Protein AF-A0A947N6C6-F1 (afdb_monomer_lite)

Secondary structure (DSSP, 8-state):
-------HHHHHHHHS--HHHHHHHHHHHHHHHHHHHHHHHHHHHHHHTT---HHHHHHHHHHHHHHHHHHHHHHHHHHHHHHTT---S-HHHHHHHHHHHHHHHHHHHHHHHHHHHHHHHHH-TTHHHHTSTTTHHHHHHHHHHHHHHHHHHHHHHHHHHHHHHHH-GGG---------GGGSSSSHHHHHHHHHHHHHHHHHHHHHHHHHHHHTT--SHHHHHHHHHHHHHHHS-TT--SHHHHHHHHHHHHHHHHHHHHIIIIIITT-HHHHHHHHHHHHHHHHHHHHHHT--HHHHHHHHHHHHHHHHHHHHHHHS-------

Foldseek 3Di:
DPPPDDDPVLVCLLPDDDPVLVVLVVLLCVLLVVLVVVLVVLLVVLVVVVLFPLVVLLVVLVVLLVLLLLLLVQVLVVQVVVCVVPVPDDPVVSNVVSVVVSVVVSVVSSVLSSSLSRSLCSLQVCQVVCLAQVNVQVLLVLLVVLLVVLLVLVVVLVVVLVVLCVVPVVLDDDPPDCDDPLVPGPQSSSNLSNVLSVVLSSCLSVLSSLLSCVVDDPPDPVVVVVSLVSQLSNQQDSRGNDPSNRVSSSVSSNSVSVSSVCSSVPSCVSRSSNSSSSSNSVSLSVLQVVQVVVVDPSSNVSSVVVVVVVVVVSVCSNPPHRPPPPD

Sequence (327 aa):
RAFYKVPEEWQRDRRATTAPRALLRALNILVLAGLAVWGALLLAKRTRRGEVAWKRAFLLAIVPAIVIACGSASDLYLAQESYFYNIEQPWSVFRMDSIVQALISTVMFYVLFAMGIALITALYRDSWDDFRAASRKKAGWDALLTAGAVIGAVLMVQTARAVLNAAAPAWASFSGWNVPEWIAIPWPILGMAPDLLSSILLWAVSATLFAYLWCGPVKTFALRGLLVIAGVILLLPGRAVEPGEWLLAAGHGLLAVLLIYVVLRVIVGGRPVLFVAAIIATGLFTVAARGIAIGNATTALHIWLLIAFVAIGFSLWLLIPGRIRRT

Radius of gyration: 21.72 Å; chains: 1; bounding box: 58×39×69 Å

Structure (mmCIF, N/CA/C/O backbone):
data_AF-A0A947N6C6-F1
#
_entry.id   AF-A0A947N6C6-F1
#
loop_
_atom_site.group_PDB
_atom_site.id
_atom_site.type_symbol
_atom_site.label_atom_id
_atom_site.label_alt_id
_atom_site.label_comp_id
_atom_site.label_asym_id
_atom_site.label_entity_id
_atom_site.label_seq_id
_atom_site.pdbx_PDB_ins_code
_atom_site.Cartn_x
_atom_site.Cartn_y
_atom_site.Cartn_z
_atom_site.occupancy
_atom_site.B_iso_or_equiv
_atom_site.auth_seq_id
_atom_site.auth_comp_id
_atom_site.auth_asym_id
_atom_site.auth_atom_id
_atom_site.pdbx_PDB_model_num
ATOM 1 N N . ARG A 1 1 ? 28.627 -11.028 -13.467 1.00 41.38 1 ARG A N 1
ATOM 2 C CA . ARG A 1 1 ? 27.145 -11.047 -13.554 1.00 41.38 1 ARG A CA 1
ATOM 3 C C . ARG A 1 1 ? 26.788 -11.008 -15.035 1.00 41.38 1 ARG A C 1
ATOM 5 O O . ARG A 1 1 ? 27.215 -10.070 -15.693 1.00 41.38 1 ARG A O 1
ATOM 12 N N . ALA A 1 2 ? 26.114 -12.024 -15.579 1.00 34.03 2 ALA A N 1
ATOM 13 C CA . ALA A 1 2 ? 25.616 -11.960 -16.953 1.00 34.03 2 ALA A CA 1
ATOM 14 C C . ALA A 1 2 ? 24.444 -10.969 -16.979 1.00 34.03 2 ALA A C 1
ATOM 16 O O . ALA A 1 2 ? 23.337 -11.289 -16.551 1.00 34.03 2 ALA A O 1
ATOM 17 N N . PHE A 1 3 ? 24.718 -9.725 -17.366 1.00 54.09 3 PHE A N 1
ATOM 18 C CA . PHE A 1 3 ? 23.682 -8.722 -17.559 1.00 54.09 3 PHE A CA 1
ATOM 19 C C . PHE A 1 3 ? 23.016 -9.005 -18.903 1.00 54.09 3 PHE A C 1
ATOM 21 O O . PHE A 1 3 ? 23.574 -8.704 -19.955 1.00 54.09 3 PHE A O 1
ATOM 28 N N . TYR A 1 4 ? 21.833 -9.616 -18.878 1.00 61.28 4 TYR A N 1
ATOM 29 C CA . TYR A 1 4 ? 21.006 -9.709 -20.075 1.00 61.28 4 TYR A CA 1
ATOM 30 C C . TYR A 1 4 ? 20.598 -8.290 -20.484 1.00 61.28 4 TYR A C 1
ATOM 32 O O . TYR A 1 4 ? 19.798 -7.642 -19.804 1.00 61.28 4 TYR A O 1
ATOM 40 N N . LYS A 1 5 ? 21.181 -7.784 -21.576 1.00 67.06 5 LYS A N 1
ATOM 41 C CA . LYS A 1 5 ? 20.821 -6.481 -22.138 1.00 67.06 5 LYS A CA 1
ATOM 42 C C . LYS A 1 5 ? 19.426 -6.599 -22.748 1.00 67.06 5 LYS A C 1
ATOM 44 O O . LYS A 1 5 ? 19.238 -7.261 -23.763 1.00 67.06 5 LYS A O 1
ATOM 49 N N . VAL A 1 6 ? 18.441 -5.974 -22.109 1.00 75.50 6 VAL A N 1
ATOM 50 C CA . VAL A 1 6 ? 17.089 -5.860 -22.672 1.00 75.50 6 VAL A CA 1
ATOM 51 C C . VAL A 1 6 ? 17.170 -5.009 -23.949 1.00 75.50 6 VAL A C 1
ATOM 53 O O . VAL A 1 6 ? 17.817 -3.958 -23.883 1.00 75.50 6 VAL A O 1
ATOM 56 N N . PRO A 1 7 ? 16.536 -5.413 -25.070 1.00 82.19 7 PRO A N 1
ATOM 57 C CA . PRO A 1 7 ? 16.593 -4.673 -26.331 1.00 82.19 7 PRO A CA 1
ATOM 58 C C . PRO A 1 7 ? 16.259 -3.188 -26.151 1.00 82.19 7 PRO A C 1
ATOM 60 O O . PRO A 1 7 ? 15.285 -2.839 -25.479 1.00 82.19 7 PRO A O 1
ATOM 63 N N . GLU A 1 8 ? 17.071 -2.308 -26.737 1.00 82.12 8 GLU A N 1
ATOM 64 C CA . GLU A 1 8 ? 16.932 -0.855 -26.562 1.00 82.12 8 GLU A CA 1
ATOM 65 C C . GLU A 1 8 ? 15.615 -0.327 -27.131 1.00 82.12 8 GLU A C 1
ATOM 67 O O . GLU A 1 8 ? 14.986 0.526 -26.510 1.00 82.12 8 GLU A O 1
ATOM 72 N N . GLU A 1 9 ? 15.151 -0.885 -28.250 1.00 82.94 9 GLU A N 1
ATOM 73 C CA . GLU A 1 9 ? 13.851 -0.559 -28.847 1.00 82.94 9 GLU A CA 1
ATOM 74 C C . GLU A 1 9 ? 12.700 -0.867 -27.885 1.00 82.94 9 GLU A C 1
ATOM 76 O O . GLU A 1 9 ? 11.886 0.006 -27.589 1.00 82.94 9 GLU A O 1
ATOM 81 N N . TRP A 1 10 ? 12.711 -2.053 -27.266 1.00 80.31 10 TRP A N 1
ATOM 82 C CA . TRP A 1 10 ? 11.730 -2.414 -26.241 1.00 80.31 10 TRP A CA 1
ATOM 83 C C . TRP A 1 10 ? 11.757 -1.431 -25.063 1.00 80.31 10 TRP A C 1
ATOM 85 O O . TRP A 1 10 ? 10.709 -1.008 -24.571 1.00 80.31 10 TRP A O 1
ATOM 95 N N . GLN A 1 11 ? 12.948 -1.021 -24.608 1.00 79.88 11 GLN A N 1
ATOM 96 C CA . GLN A 1 11 ? 13.061 -0.023 -23.540 1.00 79.88 11 GLN A CA 1
ATOM 97 C C . GLN A 1 11 ? 12.525 1.342 -23.977 1.00 79.88 11 GLN A C 1
ATOM 99 O O . GLN A 1 11 ? 11.855 2.012 -23.187 1.00 79.88 11 GLN A O 1
ATOM 104 N N . ARG A 1 12 ? 12.810 1.758 -25.213 1.00 82.06 12 ARG A N 1
ATOM 105 C CA . ARG A 1 12 ? 12.389 3.041 -25.776 1.00 82.06 12 ARG A CA 1
ATOM 106 C C . ARG A 1 12 ? 10.870 3.123 -25.871 1.00 82.06 12 ARG A C 1
ATOM 108 O O . ARG A 1 12 ? 10.300 4.082 -25.358 1.00 82.06 12 ARG A O 1
ATOM 115 N N . ASP A 1 13 ? 10.212 2.094 -26.389 1.00 80.75 13 ASP A N 1
ATOM 116 C CA . ASP A 1 13 ? 8.751 2.061 -26.529 1.00 80.75 13 ASP A CA 1
ATOM 117 C C . ASP A 1 13 ? 8.032 2.022 -25.175 1.00 80.75 13 ASP A C 1
ATOM 119 O O . ASP A 1 13 ? 6.983 2.645 -24.969 1.00 80.75 13 ASP A O 1
ATOM 123 N N . ARG A 1 14 ? 8.620 1.339 -24.188 1.00 77.69 14 ARG A N 1
ATOM 124 C CA . ARG A 1 14 ? 8.098 1.283 -22.812 1.00 77.69 14 ARG A CA 1
ATOM 125 C C . ARG A 1 14 ? 8.334 2.576 -22.031 1.00 77.69 14 ARG A C 1
ATOM 127 O O . ARG A 1 14 ? 7.538 2.896 -21.149 1.00 77.69 14 ARG A O 1
ATOM 134 N N . ARG A 1 15 ? 9.402 3.320 -22.338 1.00 77.38 15 ARG A N 1
ATOM 135 C CA . ARG A 1 15 ? 9.732 4.613 -21.708 1.00 77.38 15 ARG A CA 1
ATOM 136 C C . ARG A 1 15 ? 9.096 5.808 -22.417 1.00 77.38 15 ARG A C 1
ATOM 138 O O . ARG A 1 15 ? 8.962 6.862 -21.798 1.00 77.38 15 ARG A O 1
ATOM 145 N N . ALA A 1 16 ? 8.682 5.657 -23.675 1.00 80.88 16 ALA A N 1
ATOM 146 C CA . ALA A 1 16 ? 8.036 6.715 -24.439 1.00 80.88 16 ALA A CA 1
ATOM 147 C C . ALA A 1 16 ? 6.791 7.238 -23.706 1.00 80.88 16 ALA A C 1
ATOM 149 O O . ALA A 1 16 ? 5.928 6.476 -23.263 1.00 80.88 16 ALA A O 1
ATOM 150 N N . THR A 1 17 ? 6.673 8.555 -23.566 1.00 78.31 17 THR A N 1
ATOM 151 C CA . THR A 1 17 ? 5.453 9.147 -23.010 1.00 78.31 17 THR A CA 1
ATOM 152 C C . THR A 1 17 ? 4.449 9.307 -24.142 1.00 78.31 17 THR A C 1
ATOM 154 O O . THR A 1 17 ? 4.602 10.175 -24.993 1.00 78.31 17 THR A O 1
ATOM 157 N N . THR A 1 18 ? 3.435 8.447 -24.170 1.00 85.50 18 THR A N 1
ATOM 158 C CA . THR A 1 18 ? 2.324 8.534 -25.124 1.00 85.50 18 THR A CA 1
ATOM 159 C C . THR A 1 18 ? 1.147 9.292 -24.504 1.00 85.50 18 THR A C 1
ATOM 161 O O . THR A 1 18 ? 1.006 9.336 -23.278 1.00 85.50 18 THR A O 1
ATOM 164 N N . ALA A 1 19 ? 0.273 9.867 -25.336 1.00 86.88 19 ALA A N 1
ATOM 165 C CA . ALA A 1 19 ? -0.940 10.559 -24.887 1.00 86.88 19 ALA A CA 1
ATOM 166 C C . ALA A 1 19 ? -1.787 9.759 -23.865 1.00 86.88 19 ALA A C 1
ATOM 168 O O . ALA A 1 19 ? -2.092 10.317 -22.809 1.00 86.88 19 ALA A O 1
ATOM 169 N N . PRO A 1 20 ? -2.111 8.460 -24.069 1.00 86.31 20 PRO A N 1
ATOM 170 C CA . PRO A 1 20 ? -2.874 7.689 -23.082 1.00 86.31 20 PRO A CA 1
ATOM 171 C C . PRO A 1 20 ? -2.123 7.486 -21.759 1.00 86.31 20 PRO A C 1
ATOM 173 O O . PRO A 1 20 ? -2.744 7.490 -20.700 1.00 86.31 20 PRO A O 1
ATOM 176 N N . ARG A 1 21 ? -0.787 7.371 -21.776 1.00 86.50 21 ARG A N 1
ATOM 177 C CA . ARG A 1 21 ? 0.016 7.274 -20.543 1.00 86.50 21 ARG A CA 1
ATOM 178 C C . ARG A 1 21 ? 0.049 8.593 -19.781 1.00 86.50 21 ARG A C 1
ATOM 180 O O . ARG A 1 21 ? -0.035 8.585 -18.554 1.00 86.50 21 ARG A O 1
ATOM 187 N N . ALA A 1 22 ? 0.166 9.714 -20.492 1.00 88.00 22 ALA A N 1
ATOM 188 C CA . ALA A 1 22 ? 0.088 11.042 -19.894 1.00 88.00 22 ALA A CA 1
ATOM 189 C C . ALA A 1 22 ? -1.297 11.279 -19.272 1.00 88.00 22 ALA A C 1
ATOM 191 O O . ALA A 1 22 ? -1.379 11.720 -18.126 1.00 88.00 22 ALA A O 1
ATOM 192 N N . LEU A 1 23 ? -2.368 10.893 -19.976 1.00 90.50 23 LEU A N 1
ATOM 193 C CA . LEU A 1 23 ? -3.737 10.957 -19.469 1.00 90.50 23 LEU A CA 1
ATOM 194 C C . LEU A 1 23 ? -3.935 10.061 -18.240 1.00 90.50 23 LEU A C 1
ATOM 196 O O . LEU A 1 23 ? -4.442 10.541 -17.231 1.00 90.50 23 LEU A O 1
ATOM 200 N N . LEU A 1 24 ? -3.490 8.798 -18.276 1.00 89.94 24 LEU A N 1
ATOM 201 C CA . LEU A 1 24 ? -3.549 7.913 -17.107 1.00 89.94 24 LEU A CA 1
ATOM 202 C C . LEU A 1 24 ? -2.801 8.531 -15.921 1.00 89.94 24 LEU A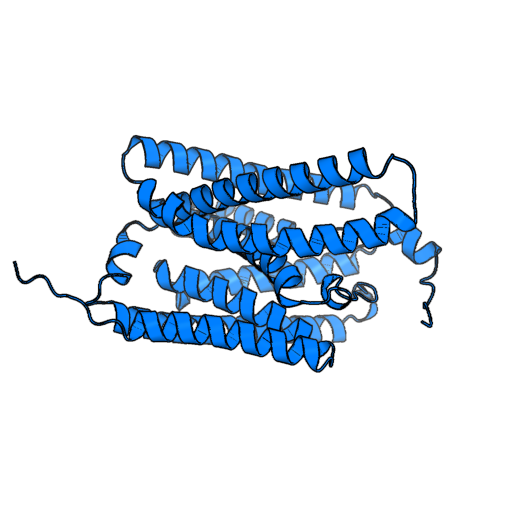 C 1
ATOM 204 O O . LEU A 1 24 ? -3.311 8.526 -14.805 1.00 89.94 24 LEU A O 1
ATOM 208 N N . ARG A 1 25 ? -1.596 9.070 -16.143 1.00 89.88 25 ARG A N 1
ATOM 209 C CA . ARG A 1 25 ? -0.809 9.711 -15.082 1.00 89.88 25 ARG A CA 1
ATOM 210 C C . ARG A 1 25 ? -1.559 10.901 -14.484 1.00 89.88 25 ARG A C 1
ATOM 212 O O . ARG A 1 25 ? -1.625 11.005 -13.264 1.00 89.88 25 ARG A O 1
ATOM 219 N N . ALA A 1 26 ? -2.154 11.751 -15.320 1.00 92.06 26 ALA A N 1
ATOM 220 C CA . ALA A 1 26 ? -2.973 12.872 -14.869 1.00 92.06 26 ALA A CA 1
ATOM 221 C C . ALA A 1 26 ? -4.197 12.402 -14.066 1.00 92.06 26 ALA A C 1
ATOM 223 O O . ALA A 1 26 ? -4.463 12.940 -12.995 1.00 92.06 26 ALA A O 1
ATOM 224 N N . LEU A 1 27 ? -4.895 11.359 -14.528 1.00 92.38 27 LEU A N 1
ATOM 225 C CA . LEU A 1 27 ? -6.030 10.766 -13.815 1.00 92.38 27 LEU A CA 1
ATOM 226 C C . LEU A 1 27 ? -5.613 10.155 -12.473 1.00 92.38 27 LEU A C 1
ATOM 228 O O . LEU A 1 27 ? -6.285 10.385 -11.474 1.00 92.38 27 LEU A O 1
ATOM 232 N N . ASN A 1 28 ? -4.487 9.441 -12.417 1.00 90.31 28 ASN A N 1
ATOM 233 C CA . ASN A 1 28 ? -3.939 8.900 -11.173 1.00 90.31 28 ASN A CA 1
ATOM 234 C C . ASN A 1 28 ? -3.623 10.009 -10.169 1.00 90.31 28 ASN A C 1
ATOM 236 O O . ASN A 1 28 ? -4.012 9.909 -9.007 1.00 90.31 28 ASN A O 1
ATOM 240 N N . ILE A 1 29 ? -2.973 11.088 -10.619 1.00 90.81 29 ILE A N 1
ATOM 241 C CA . ILE A 1 29 ? -2.707 12.260 -9.778 1.00 90.81 29 ILE A CA 1
ATOM 242 C C . ILE A 1 29 ? -4.023 12.863 -9.287 1.00 90.81 29 ILE A C 1
ATOM 244 O O . ILE A 1 29 ? -4.153 13.127 -8.097 1.00 90.81 29 ILE A O 1
ATOM 248 N N . LEU A 1 30 ? -5.012 13.039 -10.166 1.00 92.94 30 LEU A N 1
ATOM 249 C CA . LEU A 1 30 ? -6.300 13.633 -9.814 1.00 92.94 30 LEU A CA 1
ATOM 250 C C . LEU A 1 30 ? -7.064 12.781 -8.793 1.00 92.94 30 LEU A C 1
ATOM 252 O O . LEU A 1 30 ? -7.576 13.321 -7.815 1.00 92.94 30 LEU A O 1
ATOM 256 N N . VAL A 1 31 ? -7.110 11.458 -8.975 1.00 90.06 31 VAL A N 1
ATOM 257 C CA . VAL A 1 31 ? -7.767 10.538 -8.036 1.00 90.06 31 VAL A CA 1
ATOM 258 C C . VAL A 1 31 ? -7.050 10.541 -6.684 1.00 90.06 31 VAL A C 1
ATOM 260 O O . VAL A 1 31 ? -7.704 10.694 -5.653 1.00 90.06 31 VAL A O 1
ATOM 263 N N . LEU A 1 32 ? -5.717 10.421 -6.666 1.00 88.31 32 LEU A N 1
ATOM 264 C CA . LEU A 1 32 ? -4.938 10.424 -5.423 1.00 88.31 32 LEU A CA 1
ATOM 265 C C . LEU A 1 32 ? -5.029 11.767 -4.693 1.00 88.31 32 LEU A C 1
ATOM 267 O O . LEU A 1 32 ? -5.272 11.789 -3.488 1.00 88.31 32 LEU A O 1
ATOM 271 N N . ALA A 1 33 ? -4.893 12.884 -5.410 1.00 89.75 33 ALA A N 1
ATOM 272 C CA . ALA A 1 33 ? -5.033 14.222 -4.845 1.00 89.75 33 ALA A CA 1
ATOM 273 C C . ALA A 1 33 ? -6.455 14.455 -4.320 1.00 89.75 33 ALA A C 1
ATOM 275 O O . ALA A 1 33 ? -6.623 14.963 -3.214 1.00 89.75 33 ALA A O 1
ATOM 276 N N . GLY A 1 34 ? -7.479 14.022 -5.061 1.00 90.44 34 GLY A N 1
ATOM 277 C CA . GLY A 1 34 ? -8.873 14.091 -4.630 1.00 90.44 34 GLY A CA 1
ATOM 278 C C . GLY A 1 34 ? -9.122 13.309 -3.339 1.00 90.44 34 GLY A C 1
ATOM 279 O O . GLY A 1 34 ? -9.714 13.845 -2.401 1.00 90.44 34 GLY A O 1
ATOM 280 N N . LEU A 1 35 ? -8.612 12.075 -3.246 1.00 88.62 35 LEU A N 1
ATOM 281 C CA . LEU A 1 35 ? -8.686 11.260 -2.028 1.00 88.62 35 LEU A CA 1
ATOM 282 C C . LEU A 1 35 ? -7.934 11.906 -0.859 1.00 88.62 35 LEU A C 1
ATOM 284 O O . LEU A 1 35 ? -8.460 11.941 0.254 1.00 88.62 35 LEU A O 1
ATOM 288 N N . ALA A 1 36 ? -6.741 12.449 -1.103 1.00 88.81 36 ALA A N 1
ATOM 289 C CA . ALA A 1 36 ? -5.933 13.109 -0.083 1.00 88.81 36 ALA A CA 1
ATOM 290 C C . ALA A 1 36 ? -6.619 14.370 0.465 1.00 88.81 36 ALA A C 1
ATOM 292 O O . ALA A 1 36 ? -6.763 14.514 1.680 1.00 88.81 36 ALA A O 1
ATOM 293 N N . VAL A 1 37 ? -7.109 15.251 -0.415 1.00 92.25 37 VAL A N 1
ATOM 294 C CA . VAL A 1 37 ? -7.839 16.471 -0.034 1.00 92.25 37 VAL A CA 1
ATOM 295 C C . VAL A 1 37 ? -9.119 16.115 0.715 1.00 92.25 37 VAL A C 1
ATOM 297 O O . VAL A 1 37 ? -9.394 16.686 1.769 1.00 92.25 37 VAL A O 1
ATOM 300 N N . TRP A 1 38 ? -9.884 15.136 0.229 1.00 90.38 38 TRP A N 1
ATOM 301 C CA . TRP A 1 38 ? -11.097 14.691 0.911 1.00 90.38 38 TRP A CA 1
ATOM 302 C C . TRP A 1 38 ? -10.803 14.108 2.297 1.00 90.38 38 TRP A C 1
ATOM 304 O O . TRP A 1 38 ? -11.472 14.455 3.273 1.00 90.38 38 TRP A O 1
ATOM 314 N N . GLY A 1 39 ? -9.774 13.263 2.405 1.00 89.81 39 GLY A N 1
ATOM 315 C CA . GLY A 1 39 ? -9.296 12.721 3.674 1.00 89.81 39 GLY A CA 1
ATOM 316 C C . GLY A 1 39 ? -8.880 13.822 4.651 1.00 89.81 39 GLY A C 1
ATOM 317 O O . GLY A 1 39 ? -9.287 13.793 5.813 1.00 89.81 39 GLY A O 1
ATOM 318 N N . ALA A 1 40 ? -8.156 14.838 4.176 1.00 92.12 40 ALA A N 1
ATOM 319 C CA . ALA A 1 40 ? -7.751 15.992 4.976 1.00 92.12 40 ALA A CA 1
ATOM 320 C C . ALA A 1 40 ? -8.951 16.832 5.446 1.00 92.12 40 ALA A C 1
ATOM 322 O O . ALA A 1 40 ? -9.034 17.176 6.626 1.00 92.12 40 ALA A O 1
ATOM 323 N N . LEU A 1 41 ? -9.922 17.113 4.569 1.00 93.25 41 LEU A N 1
ATOM 324 C CA . LEU A 1 41 ? -11.156 17.825 4.925 1.00 93.25 41 LEU A CA 1
ATOM 325 C C . LEU A 1 41 ? -11.966 17.061 5.978 1.00 93.25 41 LEU A C 1
ATOM 327 O O . LEU A 1 41 ? -12.472 17.650 6.939 1.00 93.25 41 LEU A O 1
ATOM 331 N N . LEU A 1 42 ? -12.071 15.741 5.822 1.00 91.31 42 LEU A N 1
ATOM 332 C CA . LEU A 1 42 ? -12.766 14.877 6.767 1.00 91.31 42 LEU A CA 1
ATOM 333 C C . LEU A 1 42 ? -12.069 14.872 8.128 1.00 91.31 42 LEU A C 1
ATOM 335 O O . LEU A 1 42 ? -12.730 15.039 9.156 1.00 91.31 42 LEU A O 1
ATOM 339 N N . LEU A 1 43 ? -10.742 14.753 8.129 1.00 93.06 43 LEU A N 1
ATOM 340 C CA . LEU A 1 43 ? -9.926 14.817 9.333 1.00 93.06 43 LEU A CA 1
ATOM 341 C C . LEU A 1 43 ? -10.066 16.175 10.028 1.00 93.06 43 LEU A C 1
ATOM 343 O O . LEU A 1 43 ? -10.277 16.215 11.239 1.00 93.06 43 LEU A O 1
ATOM 347 N N . ALA A 1 44 ? -10.042 17.283 9.283 1.00 93.00 44 ALA A N 1
ATOM 348 C CA . ALA A 1 44 ? -10.240 18.626 9.824 1.00 93.00 44 ALA A CA 1
ATOM 349 C C . ALA A 1 44 ? -11.629 18.781 10.464 1.00 93.00 44 ALA A C 1
ATOM 351 O O . ALA A 1 44 ? -11.749 19.260 11.593 1.00 93.00 44 ALA A O 1
ATOM 352 N N . LYS A 1 45 ? -12.686 18.310 9.788 1.00 93.06 45 LYS A N 1
ATOM 353 C CA . LYS A 1 45 ? -14.060 18.347 10.309 1.00 93.06 45 LYS A CA 1
ATOM 354 C C . LYS A 1 45 ? -14.213 17.519 11.587 1.00 93.06 45 LYS A C 1
ATOM 356 O O . LYS A 1 45 ? -14.817 17.993 12.545 1.00 93.06 45 LYS A O 1
ATOM 361 N N . ARG A 1 46 ? -13.669 16.299 11.613 1.00 90.62 46 ARG A N 1
ATOM 362 C CA . ARG A 1 46 ? -13.717 15.397 12.779 1.00 90.62 46 ARG A CA 1
ATOM 363 C C . ARG A 1 46 ? -12.860 15.918 13.936 1.00 90.62 46 ARG A C 1
ATOM 365 O O . ARG A 1 46 ? -13.266 15.815 15.090 1.00 90.62 46 ARG A O 1
ATOM 372 N N . THR A 1 47 ? -11.727 16.553 13.631 1.00 92.12 47 THR A N 1
ATOM 373 C CA . THR A 1 47 ? -10.862 17.207 14.625 1.00 92.12 47 THR A CA 1
ATOM 374 C C . THR A 1 47 ? -11.588 18.355 15.314 1.00 92.12 47 THR A C 1
ATOM 376 O O . THR A 1 47 ? -11.601 18.413 16.539 1.00 92.12 47 THR A O 1
ATOM 379 N N . ARG A 1 48 ? -12.275 19.219 14.552 1.00 92.25 48 ARG A N 1
ATOM 380 C CA . ARG A 1 48 ? -13.083 20.318 15.114 1.00 92.25 48 ARG A CA 1
ATOM 381 C C . ARG A 1 48 ? -14.224 19.836 16.016 1.00 92.25 48 ARG A C 1
ATOM 383 O O . ARG A 1 48 ? -14.673 20.585 16.870 1.00 92.25 48 ARG A O 1
ATOM 390 N N . ARG A 1 49 ? -14.681 18.593 15.844 1.00 90.38 49 ARG A N 1
ATOM 391 C CA . ARG A 1 49 ? -15.702 17.954 16.692 1.00 90.38 49 ARG A CA 1
ATOM 392 C C . ARG A 1 49 ? -15.124 17.239 17.920 1.00 90.38 49 ARG A C 1
ATOM 394 O O . ARG A 1 49 ? -15.876 16.619 18.662 1.00 90.38 49 ARG A O 1
ATOM 401 N N . GLY A 1 50 ? -13.804 17.278 18.122 1.00 86.19 50 GLY A N 1
ATOM 402 C CA . GLY A 1 50 ? -13.137 16.597 19.236 1.00 86.19 50 GLY A CA 1
ATOM 403 C C . GLY A 1 50 ? -13.167 15.068 19.139 1.00 86.19 50 GLY A C 1
ATOM 404 O O . GLY A 1 50 ? -12.972 14.379 20.134 1.00 86.19 50 GLY A O 1
ATOM 405 N N . GLU A 1 51 ? -13.428 14.513 17.952 1.00 86.88 51 GLU A N 1
ATOM 406 C CA . GLU A 1 51 ? -13.575 13.064 17.762 1.00 86.88 51 GLU A CA 1
ATOM 407 C C . GLU A 1 51 ? -12.227 12.351 17.552 1.00 86.88 51 GLU A C 1
ATOM 409 O O . GLU A 1 51 ? -12.155 11.126 17.613 1.00 86.88 51 GLU A O 1
ATOM 414 N N . VAL A 1 52 ? -11.155 13.111 17.310 1.00 88.69 52 VAL A N 1
ATOM 415 C CA . VAL A 1 52 ? -9.825 12.591 16.968 1.00 88.69 52 VAL A CA 1
ATOM 416 C C . VAL A 1 52 ? -8.934 12.525 18.206 1.00 88.69 52 VAL A C 1
ATOM 418 O O . VAL A 1 52 ? -8.597 13.544 18.807 1.00 88.69 52 VAL A O 1
ATOM 421 N N . ALA A 1 53 ? -8.475 11.324 18.556 1.00 87.31 53 ALA A N 1
ATOM 422 C CA . ALA A 1 53 ? -7.553 11.105 19.668 1.00 87.31 53 ALA A CA 1
ATOM 423 C C . ALA A 1 53 ? -6.082 11.337 19.255 1.00 87.31 53 ALA A C 1
ATOM 425 O O . ALA A 1 53 ? -5.281 10.399 19.246 1.00 87.31 53 ALA A O 1
ATOM 426 N N . TRP A 1 54 ? -5.709 12.585 18.945 1.00 90.50 54 TRP A N 1
ATOM 427 C CA . TRP A 1 54 ? -4.373 12.955 18.438 1.00 90.50 54 TRP A CA 1
ATOM 428 C C . TRP A 1 54 ? -3.211 12.395 19.259 1.00 90.50 54 TRP A C 1
ATOM 430 O O . TRP A 1 54 ? -2.269 11.848 18.694 1.00 90.50 54 TRP A O 1
ATOM 440 N N . LYS A 1 55 ? -3.301 12.440 20.595 1.00 90.94 55 LYS A N 1
ATOM 441 C CA . LYS A 1 55 ? -2.258 11.896 21.481 1.00 90.94 55 LYS A CA 1
ATOM 442 C C . LYS A 1 55 ? -1.975 10.413 21.212 1.00 90.94 55 LYS A C 1
ATOM 444 O O . LYS A 1 55 ? -0.821 10.002 21.223 1.00 90.94 55 LYS A O 1
ATOM 449 N N . ARG A 1 56 ? -3.017 9.609 20.967 1.00 87.06 56 ARG A N 1
ATOM 450 C CA . ARG A 1 56 ? -2.861 8.179 20.657 1.00 87.06 56 ARG A CA 1
ATOM 451 C C . ARG A 1 56 ? -2.328 7.977 19.245 1.00 87.06 56 ARG A C 1
ATOM 453 O O . ARG A 1 56 ? -1.468 7.128 19.059 1.00 87.06 56 ARG A O 1
ATOM 460 N N . ALA A 1 57 ? -2.811 8.760 18.282 1.00 89.44 57 ALA A N 1
ATOM 461 C CA . ALA A 1 57 ? -2.351 8.679 16.900 1.00 89.44 57 ALA A CA 1
ATOM 462 C C . ALA A 1 57 ? -0.845 8.970 16.784 1.00 89.44 57 ALA A C 1
ATOM 464 O O . ALA A 1 57 ? -0.121 8.175 16.194 1.00 89.44 57 ALA A O 1
ATOM 465 N N . PHE A 1 58 ? -0.363 10.039 17.428 1.00 92.50 58 PHE A N 1
ATOM 466 C CA . PHE A 1 58 ? 1.066 10.357 17.482 1.00 92.50 58 PHE A CA 1
ATOM 467 C C . PHE A 1 58 ? 1.878 9.273 18.189 1.00 92.50 58 PHE A C 1
ATOM 469 O O . PHE A 1 58 ? 2.898 8.842 17.667 1.00 92.50 58 PHE A O 1
ATOM 476 N N . LEU A 1 59 ? 1.403 8.766 19.331 1.00 91.31 59 LEU A N 1
ATOM 477 C CA . LEU A 1 59 ? 2.110 7.715 20.065 1.00 91.31 59 LEU A CA 1
ATOM 478 C C . LEU A 1 59 ? 2.222 6.411 19.259 1.00 91.31 59 LEU A C 1
ATOM 480 O O . LEU A 1 59 ? 3.267 5.769 19.275 1.00 91.31 59 LEU A O 1
ATOM 484 N N . LEU A 1 60 ? 1.173 6.037 18.523 1.00 87.69 60 LEU A N 1
ATOM 485 C CA . LEU A 1 60 ? 1.199 4.867 17.643 1.00 87.69 60 LEU A CA 1
ATOM 486 C C . LEU A 1 60 ? 2.091 5.079 16.413 1.00 87.69 60 LEU A C 1
ATOM 488 O O . LEU A 1 60 ? 2.703 4.122 15.949 1.00 87.69 60 LEU A O 1
ATOM 492 N N . ALA A 1 61 ? 2.203 6.312 15.911 1.00 90.62 61 ALA A N 1
ATOM 493 C CA . ALA A 1 61 ? 3.056 6.650 14.773 1.00 90.62 61 ALA A CA 1
ATOM 494 C C . ALA A 1 61 ? 4.562 6.603 15.092 1.00 90.62 61 ALA A C 1
ATOM 496 O O . ALA A 1 61 ? 5.368 6.504 14.170 1.00 90.62 61 ALA A O 1
ATOM 497 N N . ILE A 1 62 ? 4.956 6.610 16.373 1.00 91.88 62 ILE A N 1
ATOM 498 C CA . ILE A 1 62 ? 6.366 6.473 16.780 1.00 91.88 62 ILE A CA 1
ATOM 499 C C . ILE A 1 62 ? 6.950 5.147 16.281 1.00 91.88 62 ILE A C 1
ATOM 501 O O . ILE A 1 62 ? 8.065 5.122 15.773 1.00 91.88 62 ILE A O 1
ATOM 505 N N . VAL A 1 63 ? 6.195 4.050 16.386 1.00 88.88 63 VAL A N 1
ATOM 506 C CA . VAL A 1 63 ? 6.671 2.714 15.996 1.00 88.88 63 VAL A CA 1
ATOM 507 C C . VAL A 1 63 ? 7.067 2.651 14.513 1.00 88.88 63 VAL A C 1
ATOM 509 O O . VAL A 1 63 ? 8.224 2.332 14.240 1.00 88.88 63 VAL A O 1
ATOM 512 N N . PRO A 1 64 ? 6.191 2.981 13.539 1.00 88.44 64 PRO A N 1
ATOM 513 C CA . PRO A 1 64 ? 6.589 2.987 12.135 1.00 88.44 64 PRO A CA 1
ATOM 514 C C . PRO A 1 64 ? 7.656 4.046 11.828 1.00 88.44 64 PRO A C 1
ATOM 516 O O . PRO A 1 64 ? 8.506 3.797 10.980 1.00 88.44 64 PRO A O 1
ATOM 519 N N . ALA A 1 65 ? 7.679 5.185 12.530 1.00 90.50 65 ALA A N 1
ATOM 520 C CA . ALA A 1 65 ? 8.723 6.191 12.340 1.00 90.50 65 ALA A CA 1
ATOM 521 C C . ALA A 1 65 ? 10.115 5.689 12.747 1.00 90.50 65 ALA A C 1
ATOM 523 O O . ALA A 1 65 ? 11.072 5.926 12.019 1.00 90.50 65 ALA A O 1
ATOM 524 N N . ILE A 1 66 ? 10.230 4.950 13.857 1.00 91.12 66 ILE A N 1
ATOM 525 C CA . ILE A 1 66 ? 11.494 4.318 14.265 1.00 91.12 66 ILE A CA 1
ATOM 526 C C . ILE A 1 66 ? 11.940 3.305 13.211 1.00 91.12 66 ILE A C 1
ATOM 528 O O . ILE A 1 66 ? 13.105 3.293 12.833 1.00 91.12 66 ILE A O 1
ATOM 532 N N . VAL A 1 67 ? 11.022 2.485 12.696 1.00 88.81 67 VAL A N 1
ATOM 533 C CA . VAL A 1 67 ? 11.355 1.499 11.657 1.00 88.81 67 VAL A CA 1
ATOM 534 C C . VAL A 1 67 ? 11.849 2.183 10.379 1.00 88.81 67 VAL A C 1
ATOM 536 O O . VAL A 1 67 ? 12.829 1.733 9.793 1.00 88.81 67 VAL A O 1
ATOM 539 N N . ILE A 1 68 ? 11.224 3.291 9.974 1.00 88.88 68 ILE A N 1
ATOM 540 C CA . ILE A 1 68 ? 11.654 4.089 8.815 1.00 88.88 68 ILE A CA 1
ATOM 541 C C . ILE A 1 68 ? 13.013 4.745 9.068 1.00 88.88 68 ILE A C 1
ATOM 543 O O . ILE A 1 68 ? 13.879 4.693 8.200 1.00 88.88 68 ILE A O 1
ATOM 547 N N . ALA A 1 69 ? 13.243 5.278 10.269 1.00 89.88 69 ALA A N 1
ATOM 548 C CA . ALA A 1 69 ? 14.543 5.811 10.662 1.00 89.88 69 ALA A CA 1
ATOM 549 C C . ALA A 1 69 ? 15.637 4.733 10.592 1.00 89.88 69 ALA A C 1
ATOM 551 O O . ALA A 1 69 ? 16.700 4.967 10.024 1.00 89.88 69 ALA A O 1
ATOM 552 N N . CYS A 1 70 ? 15.372 3.528 11.103 1.00 88.75 70 CYS A N 1
ATOM 553 C CA . CYS A 1 70 ? 16.302 2.404 11.004 1.00 88.75 70 CYS A CA 1
ATOM 554 C C . CYS A 1 70 ? 16.537 1.977 9.550 1.00 88.75 70 CYS A C 1
ATOM 556 O O . CYS A 1 70 ? 17.662 1.647 9.182 1.00 88.75 70 CYS A O 1
ATOM 558 N N . GLY A 1 71 ? 15.497 2.003 8.718 1.00 85.69 71 GLY A N 1
ATOM 559 C CA . GLY A 1 71 ? 15.612 1.686 7.301 1.00 85.69 71 GLY A CA 1
ATOM 560 C C . GLY A 1 71 ? 16.420 2.706 6.505 1.00 85.69 71 GLY A C 1
ATOM 561 O O . GLY A 1 71 ? 17.192 2.309 5.640 1.00 85.69 71 GLY A O 1
ATOM 562 N N . SER A 1 72 ? 16.376 3.985 6.887 1.00 85.38 72 SER A N 1
ATOM 563 C CA . SER A 1 72 ? 17.178 5.034 6.246 1.00 85.38 72 SER A CA 1
ATOM 564 C C . SER A 1 72 ? 18.689 4.778 6.330 1.00 85.38 72 SER A C 1
ATOM 566 O O . SER A 1 72 ? 19.435 5.189 5.449 1.00 85.38 72 SER A O 1
ATOM 568 N N . ALA A 1 73 ? 19.158 4.021 7.330 1.00 83.50 73 ALA A N 1
ATOM 569 C CA . ALA A 1 73 ? 20.553 3.582 7.392 1.00 83.50 73 ALA A CA 1
ATOM 570 C C . ALA A 1 73 ? 20.932 2.658 6.217 1.00 83.50 73 ALA A C 1
ATOM 572 O O . ALA A 1 73 ? 22.074 2.668 5.762 1.00 83.50 73 ALA A O 1
ATOM 573 N N . SER A 1 74 ? 19.969 1.883 5.714 1.00 83.69 74 SER A N 1
ATOM 574 C CA . SER A 1 74 ? 20.142 1.021 4.541 1.00 83.69 74 SER A CA 1
ATOM 575 C C . SER A 1 74 ? 20.189 1.838 3.254 1.00 83.69 74 SER A C 1
ATOM 577 O O . SER A 1 74 ? 21.034 1.580 2.399 1.00 83.69 74 SER A O 1
ATOM 579 N N . ASP A 1 75 ? 19.348 2.868 3.152 1.00 81.25 75 ASP A N 1
ATOM 580 C CA . ASP A 1 75 ? 19.366 3.802 2.023 1.00 81.25 75 ASP A CA 1
ATOM 581 C C . ASP A 1 75 ? 20.684 4.576 1.979 1.00 81.25 75 ASP A C 1
ATOM 583 O O . ASP A 1 75 ? 21.277 4.729 0.915 1.00 81.25 75 ASP A O 1
ATOM 587 N N . LEU A 1 76 ? 21.201 4.994 3.142 1.00 83.06 76 LEU A N 1
ATOM 588 C CA . LEU A 1 76 ? 22.526 5.603 3.252 1.00 83.06 76 LEU A CA 1
ATOM 589 C C . LEU A 1 76 ? 23.625 4.654 2.766 1.00 83.06 76 LEU A C 1
ATOM 591 O O . LEU A 1 76 ? 24.519 5.095 2.051 1.00 83.06 76 LEU A O 1
ATOM 595 N N . TYR A 1 77 ? 23.564 3.367 3.117 1.00 84.19 77 TYR A N 1
ATOM 596 C CA . TYR A 1 77 ? 24.526 2.373 2.636 1.00 84.19 77 TYR A CA 1
ATOM 597 C C . TYR A 1 77 ? 24.499 2.259 1.101 1.00 84.19 77 TYR A C 1
ATOM 599 O O . TYR A 1 77 ? 25.539 2.374 0.453 1.00 84.19 77 TYR A O 1
ATOM 607 N N . LEU A 1 78 ? 23.310 2.128 0.505 1.00 80.88 78 LEU A N 1
ATOM 608 C CA . LEU A 1 78 ? 23.148 2.053 -0.953 1.00 80.88 78 LEU A CA 1
ATOM 609 C C . LEU A 1 78 ? 23.562 3.348 -1.666 1.00 80.88 78 LEU A C 1
ATOM 611 O O . LEU A 1 78 ? 24.172 3.314 -2.739 1.00 80.88 78 LEU A O 1
ATOM 615 N N . ALA A 1 79 ? 23.250 4.500 -1.074 1.00 80.38 79 ALA A N 1
ATOM 616 C CA . ALA A 1 79 ? 23.623 5.800 -1.608 1.00 80.38 79 ALA A CA 1
ATOM 617 C C . ALA A 1 79 ? 25.147 5.975 -1.601 1.00 80.38 79 ALA A C 1
ATOM 619 O O . ALA A 1 79 ? 25.702 6.497 -2.564 1.00 80.38 79 ALA A O 1
ATOM 620 N N . GLN A 1 80 ? 25.836 5.503 -0.557 1.00 82.25 80 GLN A N 1
ATOM 621 C CA . GLN A 1 80 ? 27.298 5.517 -0.500 1.00 82.25 80 GLN A CA 1
ATOM 622 C C . GLN A 1 80 ? 27.915 4.629 -1.577 1.00 82.25 80 GLN A C 1
ATOM 624 O O . GLN A 1 80 ? 28.828 5.084 -2.261 1.00 82.25 80 GLN A O 1
ATOM 629 N N . GLU A 1 81 ? 27.401 3.410 -1.777 1.00 77.06 81 GLU A N 1
ATOM 630 C CA . GLU A 1 81 ? 27.845 2.558 -2.888 1.00 77.06 81 GLU A CA 1
ATOM 631 C C . GLU A 1 81 ? 27.665 3.279 -4.231 1.00 77.06 81 GLU A C 1
ATOM 633 O O . GLU A 1 81 ? 28.593 3.316 -5.035 1.00 77.06 81 GLU A O 1
ATOM 638 N N . SER A 1 82 ? 26.515 3.927 -4.439 1.00 72.62 82 SER A N 1
ATOM 639 C CA . SER A 1 82 ? 26.185 4.656 -5.673 1.00 72.62 82 SER A CA 1
ATOM 640 C C . SER A 1 82 ? 27.029 5.921 -5.884 1.00 72.62 82 SER A C 1
ATOM 642 O O . SER A 1 82 ? 27.383 6.243 -7.017 1.00 72.62 82 SER A O 1
ATOM 644 N N . TYR A 1 83 ? 27.397 6.625 -4.811 1.00 70.88 83 TYR A N 1
ATOM 645 C CA . TYR A 1 83 ? 28.213 7.842 -4.860 1.00 70.88 83 TYR A CA 1
ATOM 646 C C . TYR A 1 83 ? 29.587 7.596 -5.493 1.00 70.88 83 TYR A C 1
ATOM 648 O O . TYR A 1 83 ? 30.054 8.402 -6.296 1.00 70.88 83 TYR A O 1
ATOM 656 N N . PHE A 1 84 ? 30.219 6.454 -5.202 1.00 69.12 84 PHE A N 1
ATOM 657 C CA . PHE A 1 84 ? 31.525 6.120 -5.781 1.00 69.12 84 PHE A CA 1
ATOM 658 C C . PHE A 1 84 ? 31.475 5.823 -7.288 1.00 69.12 84 PHE A C 1
ATOM 660 O O . PHE A 1 84 ? 32.527 5.744 -7.921 1.00 69.12 84 PHE A O 1
ATOM 667 N N . TYR A 1 85 ? 30.279 5.716 -7.879 1.00 60.06 85 TYR A N 1
ATOM 668 C CA . TYR A 1 85 ? 30.096 5.595 -9.325 1.00 60.06 85 TYR A CA 1
ATOM 669 C C . TYR A 1 85 ? 29.887 6.938 -10.036 1.00 60.06 85 TYR A C 1
ATOM 671 O O . TYR A 1 85 ? 30.083 6.994 -11.249 1.00 60.06 85 TYR A O 1
ATOM 679 N N . ASN A 1 86 ? 29.514 8.011 -9.324 1.00 62.41 86 ASN A N 1
ATOM 680 C CA . ASN A 1 86 ? 29.310 9.334 -9.920 1.00 62.41 86 ASN A CA 1
ATOM 681 C C . ASN A 1 86 ? 29.681 10.467 -8.942 1.00 62.41 86 ASN A C 1
ATOM 683 O O . ASN A 1 86 ? 28.837 11.011 -8.225 1.00 62.41 86 ASN A O 1
ATOM 687 N N . ILE A 1 87 ? 30.976 10.798 -8.893 1.00 73.75 87 ILE A N 1
ATOM 688 C CA . ILE A 1 87 ? 31.541 11.784 -7.961 1.00 73.75 87 ILE A CA 1
ATOM 689 C C . ILE A 1 87 ? 31.359 13.195 -8.536 1.00 73.75 87 ILE A C 1
ATOM 691 O O . ILE A 1 87 ? 32.282 13.779 -9.098 1.00 73.75 87 ILE A O 1
ATOM 695 N N . GLU A 1 88 ? 30.155 13.747 -8.403 1.00 80.12 88 GLU A N 1
ATOM 696 C CA . GLU A 1 88 ? 29.853 15.122 -8.838 1.00 80.12 88 GLU A CA 1
ATOM 697 C C . GLU A 1 88 ? 29.996 16.153 -7.706 1.00 80.12 88 GLU A C 1
ATOM 699 O O . GLU A 1 88 ? 30.167 17.345 -7.957 1.00 80.12 88 GLU A O 1
ATOM 704 N N . GLN A 1 89 ? 29.951 15.710 -6.447 1.00 83.94 89 GLN A N 1
ATOM 705 C CA . GLN A 1 89 ? 29.925 16.577 -5.266 1.00 83.94 89 GLN A CA 1
ATOM 706 C C . GLN A 1 89 ? 30.930 16.122 -4.197 1.00 83.94 89 GLN A C 1
ATOM 708 O O . GLN A 1 89 ? 31.226 14.933 -4.124 1.00 83.94 89 GLN A O 1
ATOM 713 N N . PRO A 1 90 ? 31.447 17.020 -3.334 1.00 88.25 90 PRO A N 1
ATOM 714 C CA . PRO A 1 90 ? 32.332 16.636 -2.236 1.00 88.25 90 PRO A CA 1
ATOM 715 C C . PRO A 1 90 ? 31.659 15.692 -1.228 1.00 88.25 90 PRO A C 1
ATOM 717 O O . PRO A 1 90 ? 30.490 15.864 -0.880 1.00 88.25 90 PRO A O 1
ATOM 720 N N . TRP A 1 91 ? 32.431 14.759 -0.661 1.00 85.88 91 TRP A N 1
ATOM 721 C CA . TRP A 1 91 ? 31.925 13.739 0.271 1.00 85.88 91 TRP A CA 1
ATOM 722 C C . TRP A 1 91 ? 31.202 14.314 1.496 1.00 85.88 91 TRP A C 1
ATOM 724 O O . TRP A 1 91 ? 30.190 13.777 1.946 1.00 85.88 91 TRP A O 1
ATOM 734 N N . SER A 1 92 ? 31.711 15.416 2.053 1.00 88.06 92 SER A N 1
ATOM 735 C CA . SER A 1 92 ? 31.090 16.079 3.203 1.00 88.06 92 SER A CA 1
ATOM 736 C C . SER A 1 92 ? 29.697 16.614 2.874 1.00 88.06 92 SER A C 1
ATOM 738 O O . SER A 1 92 ? 28.804 16.490 3.710 1.00 88.06 92 SER A O 1
ATOM 740 N N . VAL A 1 93 ? 29.514 17.157 1.666 1.00 89.12 93 VAL A N 1
ATOM 741 C CA . VAL A 1 93 ? 28.240 17.694 1.175 1.00 89.12 93 VAL A CA 1
ATOM 742 C C . VAL A 1 93 ? 27.258 16.554 0.933 1.00 89.12 93 VAL A C 1
ATOM 744 O O . VAL A 1 93 ? 26.187 16.559 1.530 1.00 89.12 93 VAL A 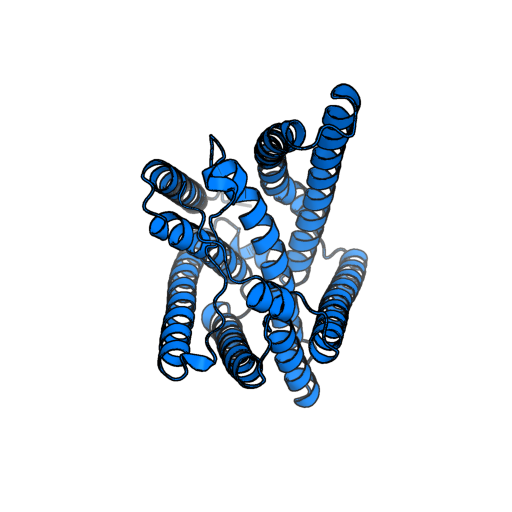O 1
ATOM 747 N N . PHE A 1 94 ? 27.667 15.523 0.185 1.00 88.25 94 PHE A N 1
ATOM 748 C CA . PHE A 1 94 ? 26.843 14.337 -0.076 1.00 88.25 94 PHE A CA 1
ATOM 749 C C . PHE A 1 94 ? 26.333 13.677 1.210 1.00 88.25 94 PHE A C 1
ATOM 751 O O . PHE A 1 94 ? 25.148 13.374 1.352 1.00 88.25 94 PHE A O 1
ATOM 758 N N . ARG A 1 95 ? 27.231 13.463 2.178 1.00 87.25 95 ARG A N 1
ATOM 759 C CA . ARG A 1 95 ? 26.885 12.814 3.444 1.00 87.25 95 ARG A CA 1
ATOM 760 C C . ARG A 1 95 ? 25.903 13.652 4.259 1.00 87.25 95 ARG A C 1
ATOM 762 O O . ARG A 1 95 ? 24.987 13.087 4.851 1.00 87.25 95 ARG A O 1
ATOM 769 N N . MET A 1 96 ? 26.095 14.971 4.314 1.00 89.25 96 MET A N 1
ATOM 770 C CA . MET A 1 96 ? 25.170 15.855 5.026 1.00 89.25 96 MET A CA 1
ATOM 771 C C . MET A 1 96 ? 23.804 15.893 4.347 1.00 89.25 96 MET A C 1
ATOM 773 O O . MET A 1 96 ? 22.800 15.749 5.039 1.00 89.25 96 MET A O 1
ATOM 777 N N . ASP A 1 97 ? 23.766 16.001 3.020 1.00 89.38 97 ASP A N 1
ATOM 778 C CA . ASP A 1 97 ? 22.523 15.972 2.245 1.00 89.38 97 ASP A CA 1
ATOM 779 C C . ASP A 1 97 ? 21.744 14.670 2.487 1.00 89.38 97 ASP A C 1
ATOM 781 O O . ASP A 1 97 ? 20.573 14.696 2.861 1.00 89.38 97 ASP A O 1
ATOM 785 N N . SER A 1 98 ? 22.433 13.527 2.436 1.00 89.00 98 SER A N 1
ATOM 786 C CA . SER A 1 98 ? 21.818 12.215 2.660 1.00 89.00 98 SER A CA 1
ATOM 787 C C . SER A 1 98 ? 21.254 12.059 4.083 1.00 89.00 98 SER A C 1
ATOM 789 O O . SER A 1 98 ? 20.150 11.546 4.269 1.00 89.00 98 SER A O 1
ATOM 791 N N . ILE A 1 99 ? 21.978 12.529 5.110 1.00 90.00 99 ILE A N 1
ATOM 792 C CA . ILE A 1 99 ? 21.502 12.506 6.507 1.00 90.00 99 ILE A CA 1
ATOM 793 C C . ILE A 1 99 ? 20.286 13.424 6.682 1.00 90.00 99 ILE A C 1
ATOM 795 O O . ILE A 1 99 ? 19.311 13.048 7.336 1.00 90.00 99 ILE A O 1
ATOM 799 N N . VAL A 1 100 ? 20.325 14.621 6.094 1.00 92.12 100 VAL A N 1
ATOM 800 C CA . VAL A 1 100 ? 19.210 15.573 6.139 1.00 92.12 100 VAL A CA 1
ATOM 801 C C . VAL A 1 100 ? 17.983 14.988 5.438 1.00 92.12 100 VAL A C 1
ATOM 803 O O . VAL A 1 100 ? 16.886 15.037 5.995 1.00 92.12 100 VAL A O 1
ATOM 806 N N . GLN A 1 101 ? 18.151 14.358 4.274 1.00 90.00 101 GLN A N 1
ATOM 807 C CA . GLN A 1 101 ? 17.067 13.708 3.541 1.00 90.00 101 GLN A CA 1
ATOM 808 C C . GLN A 1 101 ? 16.453 12.542 4.330 1.00 90.00 101 GLN A C 1
ATOM 810 O O . GLN A 1 101 ? 15.224 12.419 4.386 1.00 90.00 101 GLN A O 1
ATOM 815 N N . ALA A 1 102 ? 17.277 11.724 4.992 1.00 89.50 102 A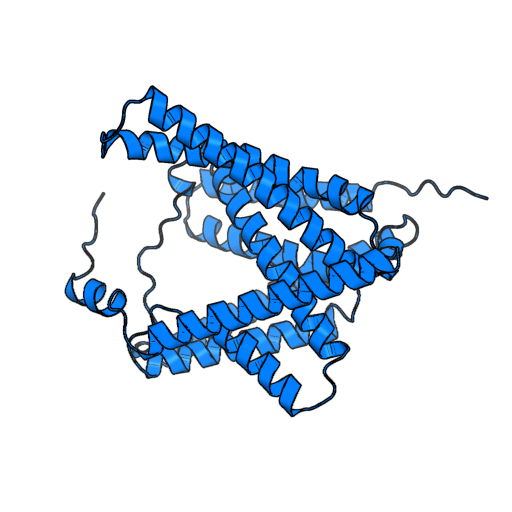LA A N 1
ATOM 816 C CA . ALA A 1 102 ? 16.819 10.652 5.876 1.00 89.50 102 ALA A CA 1
ATOM 817 C C . ALA A 1 102 ? 15.992 11.195 7.058 1.00 89.50 102 ALA A C 1
ATOM 819 O O . ALA A 1 102 ? 14.918 10.668 7.374 1.00 89.50 102 ALA A O 1
ATOM 820 N N . LEU A 1 103 ? 16.445 12.290 7.677 1.00 92.31 103 LEU A N 1
ATOM 821 C CA . LEU A 1 103 ? 15.738 12.943 8.779 1.00 92.31 103 LEU A CA 1
ATOM 822 C C . LEU A 1 103 ? 14.395 13.529 8.323 1.00 92.31 103 LEU A C 1
ATOM 824 O O . LEU A 1 103 ? 13.366 13.265 8.949 1.00 92.31 103 LEU A O 1
ATOM 828 N N . ILE A 1 104 ? 14.388 14.279 7.216 1.00 92.94 104 ILE A N 1
ATOM 829 C CA . ILE A 1 104 ? 13.170 14.859 6.632 1.00 92.94 104 ILE A CA 1
ATOM 830 C C . ILE A 1 104 ? 12.170 13.752 6.299 1.00 92.94 104 ILE A C 1
ATOM 832 O O . ILE A 1 104 ? 11.001 13.854 6.671 1.00 92.94 104 ILE A O 1
ATOM 836 N N . SER A 1 105 ? 12.624 12.674 5.657 1.00 89.88 105 SER A N 1
ATOM 837 C CA . SER A 1 105 ? 11.770 11.539 5.292 1.00 89.88 105 SER A CA 1
ATOM 838 C C . SER A 1 105 ? 11.165 10.878 6.528 1.00 89.88 105 SER A C 1
ATOM 840 O O . SER A 1 105 ? 9.957 10.654 6.576 1.00 89.88 105 SER A O 1
ATOM 842 N N . THR A 1 106 ? 11.967 10.650 7.571 1.00 91.88 106 THR A N 1
ATOM 843 C CA . THR A 1 106 ? 11.504 10.078 8.845 1.00 91.88 106 THR A CA 1
ATOM 844 C C . THR A 1 106 ? 10.411 10.936 9.485 1.00 91.88 106 THR A C 1
ATOM 846 O O . THR A 1 106 ? 9.354 10.422 9.858 1.00 91.88 106 THR A O 1
ATOM 849 N N . VAL A 1 107 ? 10.629 12.252 9.581 1.00 94.62 107 VAL A N 1
ATOM 850 C CA . VAL A 1 107 ? 9.648 13.192 10.150 1.00 94.62 107 VAL A CA 1
ATOM 851 C C . VAL A 1 107 ? 8.384 13.246 9.292 1.00 94.62 107 VAL A C 1
ATOM 853 O O . VAL A 1 107 ? 7.273 13.203 9.823 1.00 94.62 107 VAL A O 1
ATOM 856 N N . MET A 1 108 ? 8.533 13.291 7.968 1.00 93.50 108 MET A N 1
ATOM 857 C CA . MET A 1 108 ? 7.410 13.303 7.035 1.00 93.50 108 MET A CA 1
ATOM 858 C C . MET A 1 108 ? 6.552 12.045 7.192 1.00 93.50 108 MET A C 1
ATOM 860 O O . MET A 1 108 ? 5.338 12.150 7.372 1.00 93.50 108 MET A O 1
ATOM 864 N N . PHE A 1 109 ? 7.161 10.859 7.203 1.00 90.94 109 PHE A N 1
ATOM 865 C CA . PHE A 1 109 ? 6.428 9.614 7.407 1.00 90.94 109 PHE A CA 1
ATOM 866 C C . PHE A 1 109 ? 5.798 9.529 8.796 1.00 90.94 109 PHE A C 1
ATOM 868 O O . PHE A 1 109 ? 4.653 9.098 8.893 1.00 90.94 109 PHE A O 1
ATOM 875 N N . TYR A 1 110 ? 6.470 9.988 9.855 1.00 93.94 110 TYR A N 1
ATOM 876 C CA . TYR A 1 110 ? 5.869 10.071 11.190 1.00 93.94 110 TYR A CA 1
ATOM 877 C C . TYR A 1 110 ? 4.552 10.860 11.171 1.00 93.94 110 TYR A C 1
ATOM 879 O O . TYR A 1 110 ? 3.529 10.383 11.671 1.00 93.94 110 TYR A O 1
ATOM 887 N N . VAL A 1 111 ? 4.547 12.035 10.534 1.00 94.50 111 VAL A N 1
ATOM 888 C CA . VAL A 1 111 ? 3.342 12.863 10.392 1.00 94.50 111 VAL A CA 1
ATOM 889 C C . VAL A 1 111 ? 2.287 12.159 9.539 1.00 94.50 111 VAL A C 1
ATOM 891 O O . VAL A 1 111 ? 1.124 12.109 9.939 1.00 94.50 111 VAL A O 1
ATOM 894 N N . LEU A 1 112 ? 2.668 11.562 8.407 1.00 92.25 112 LEU A N 1
ATOM 895 C CA . LEU A 1 112 ? 1.733 10.848 7.530 1.00 92.25 112 LEU A CA 1
ATOM 896 C C . LEU A 1 112 ? 1.091 9.640 8.228 1.00 92.25 112 LEU A C 1
ATOM 898 O O . LEU A 1 112 ? -0.118 9.435 8.107 1.00 92.25 112 LEU A O 1
ATOM 902 N N . PHE A 1 113 ? 1.855 8.875 9.010 1.00 91.12 113 PHE A N 1
ATOM 903 C CA . PHE A 1 113 ? 1.329 7.786 9.834 1.00 91.12 113 PHE A CA 1
ATOM 904 C C . PHE A 1 113 ? 0.394 8.304 10.921 1.00 91.12 113 PHE A C 1
ATOM 906 O O . PHE A 1 113 ? -0.696 7.758 11.089 1.00 91.12 113 PHE A O 1
ATOM 913 N N . ALA A 1 114 ? 0.768 9.375 11.624 1.00 92.56 114 ALA A N 1
ATOM 914 C CA . ALA A 1 114 ? -0.097 9.986 12.627 1.00 92.56 114 ALA A CA 1
ATOM 915 C C . ALA A 1 114 ? -1.421 10.454 12.006 1.00 92.56 114 ALA A C 1
ATOM 917 O O . ALA A 1 114 ? -2.486 10.174 12.554 1.00 92.56 114 ALA A O 1
ATOM 918 N N . MET A 1 115 ? -1.379 11.089 10.831 1.00 92.62 115 MET A N 1
ATOM 919 C CA . MET A 1 115 ? -2.569 11.507 10.086 1.00 92.62 115 MET A CA 1
ATOM 920 C C . MET A 1 115 ? -3.407 10.319 9.608 1.00 92.62 115 MET A C 1
ATOM 922 O O . MET A 1 115 ? -4.627 10.341 9.756 1.00 92.62 115 MET A O 1
ATOM 926 N N . GLY A 1 116 ? -2.778 9.270 9.075 1.00 89.69 116 GLY A N 1
ATOM 927 C CA . GLY A 1 116 ? -3.464 8.057 8.631 1.00 89.69 116 GLY A CA 1
ATOM 928 C C . GLY A 1 116 ? -4.169 7.343 9.784 1.00 89.69 116 GLY A C 1
ATOM 929 O O . GLY A 1 116 ? -5.358 7.043 9.695 1.00 89.69 116 GLY A O 1
ATOM 930 N N . ILE A 1 117 ? -3.476 7.152 10.909 1.00 87.44 117 ILE A N 1
ATOM 931 C CA . ILE A 1 117 ? -4.042 6.554 12.126 1.00 87.44 117 ILE A CA 1
ATOM 932 C C . ILE A 1 117 ? -5.166 7.434 12.681 1.00 87.44 117 ILE A C 1
ATOM 934 O O . ILE A 1 117 ? -6.229 6.926 13.044 1.00 87.44 117 ILE A O 1
ATOM 938 N N . ALA A 1 118 ? -4.972 8.754 12.722 1.00 89.56 118 ALA A N 1
ATOM 939 C CA . ALA A 1 118 ? -5.998 9.699 13.148 1.00 89.56 118 ALA A CA 1
ATOM 940 C C . ALA A 1 118 ? -7.248 9.612 12.261 1.00 89.56 118 ALA A C 1
ATOM 942 O O . ALA A 1 118 ? -8.358 9.551 12.778 1.00 89.56 118 ALA A O 1
ATOM 943 N N . LEU A 1 119 ? -7.083 9.533 10.940 1.00 88.94 119 LEU A N 1
ATOM 944 C CA . LEU A 1 119 ? -8.187 9.402 9.994 1.00 88.94 119 LEU A CA 1
ATOM 945 C C . LEU A 1 119 ? -8.932 8.072 10.162 1.00 88.94 119 LEU A C 1
ATOM 947 O O . LEU A 1 119 ? -10.158 8.072 10.247 1.00 88.94 119 LEU A O 1
ATOM 951 N N . ILE A 1 120 ? -8.211 6.952 10.265 1.00 83.44 120 ILE A N 1
ATOM 952 C CA . ILE A 1 120 ? -8.807 5.621 10.466 1.00 83.44 120 ILE A CA 1
ATOM 953 C C . ILE A 1 120 ? -9.599 5.586 11.778 1.00 83.44 120 ILE A C 1
ATOM 955 O O . ILE A 1 120 ? -10.757 5.169 11.802 1.00 83.44 120 ILE A O 1
ATOM 959 N N . THR A 1 121 ? -9.008 6.074 12.869 1.00 81.12 121 THR A N 1
ATOM 960 C CA . THR A 1 121 ? -9.653 6.078 14.192 1.00 81.12 121 THR A CA 1
ATOM 961 C C . THR A 1 121 ? -10.811 7.075 14.289 1.00 81.12 121 THR A C 1
ATOM 963 O O . THR A 1 121 ? -11.767 6.819 15.016 1.00 81.12 121 THR A O 1
ATOM 966 N N . ALA A 1 122 ? -10.776 8.173 13.528 1.00 85.31 122 ALA A N 1
ATOM 967 C CA . ALA A 1 122 ? -11.882 9.125 13.425 1.00 85.31 122 ALA A CA 1
ATOM 968 C C . ALA A 1 122 ? -13.064 8.583 12.612 1.00 85.31 122 ALA A C 1
ATOM 970 O O . ALA A 1 122 ? -14.216 8.918 12.886 1.00 85.31 122 ALA A O 1
ATOM 971 N N . LEU A 1 123 ? -12.779 7.772 11.590 1.00 80.69 123 LEU A N 1
ATOM 972 C CA . LEU A 1 123 ? -13.797 7.143 10.754 1.00 80.69 123 LEU A CA 1
ATOM 973 C C . LEU A 1 123 ? -14.490 5.981 11.461 1.00 80.69 123 LEU A C 1
ATOM 975 O O . LEU A 1 123 ? -15.696 5.809 11.301 1.00 80.69 123 LEU A O 1
ATOM 979 N N . TYR A 1 124 ? -13.747 5.235 12.275 1.00 75.88 124 TYR A N 1
ATOM 980 C CA . TYR A 1 124 ? -14.247 4.068 12.989 1.00 75.88 124 TYR A CA 1
ATOM 981 C C . TYR A 1 124 ? -14.072 4.234 14.500 1.00 75.88 124 TYR A C 1
ATOM 983 O O . TYR A 1 124 ? -13.195 3.630 15.119 1.00 75.88 124 TYR A O 1
ATOM 991 N N . ARG A 1 125 ? -14.916 5.073 15.106 1.00 68.62 125 ARG A N 1
ATOM 992 C CA . ARG A 1 125 ? -14.827 5.460 16.524 1.00 68.62 125 ARG A CA 1
ATOM 993 C C . ARG A 1 125 ? -14.940 4.277 17.493 1.00 68.62 125 ARG A C 1
ATOM 995 O O . ARG A 1 125 ? -14.224 4.252 18.493 1.00 68.62 125 ARG A O 1
ATOM 1002 N N . ASP A 1 126 ? -15.756 3.283 17.153 1.00 66.50 126 ASP A N 1
ATOM 1003 C CA . ASP A 1 126 ? -15.981 2.090 17.982 1.00 66.50 126 ASP A CA 1
ATOM 1004 C C . ASP A 1 126 ? -14.775 1.124 17.978 1.00 66.50 126 ASP A C 1
ATOM 1006 O O . ASP A 1 126 ? -14.731 0.174 18.756 1.00 66.50 126 ASP A O 1
ATOM 1010 N N . SER A 1 127 ? -13.738 1.402 17.166 1.00 64.44 127 SER A N 1
ATOM 1011 C CA . SER A 1 127 ? -12.475 0.638 17.120 1.00 64.44 127 SER A CA 1
ATOM 1012 C C . SER A 1 127 ? -11.824 0.446 18.481 1.00 64.44 127 SER A C 1
ATOM 1014 O O . SER A 1 127 ? -11.261 -0.610 18.757 1.00 64.44 127 SER A O 1
ATOM 1016 N N . TRP A 1 128 ? -11.854 1.477 19.324 1.00 67.88 128 TRP A N 1
ATOM 1017 C CA . TRP A 1 128 ? -11.132 1.473 20.592 1.00 67.88 128 TRP A CA 1
ATOM 1018 C C . TRP A 1 128 ? -11.676 0.443 21.577 1.00 67.88 128 TRP A C 1
ATOM 1020 O O . TRP A 1 128 ? -10.933 -0.017 22.448 1.00 67.88 128 TRP A O 1
ATOM 1030 N N . ASP A 1 129 ? -12.940 0.059 21.424 1.00 69.31 129 ASP A N 1
ATOM 1031 C CA . ASP A 1 129 ? -13.582 -0.902 22.306 1.00 69.31 129 ASP A CA 1
ATOM 1032 C C . ASP A 1 129 ? -13.136 -2.334 22.015 1.00 69.31 129 ASP A C 1
ATOM 1034 O O . ASP A 1 129 ? -13.035 -3.123 22.951 1.00 69.31 129 ASP A O 1
ATOM 1038 N N . ASP A 1 130 ? -12.731 -2.649 20.782 1.00 68.06 130 ASP A N 1
ATOM 1039 C CA . ASP A 1 130 ? -12.122 -3.939 20.428 1.00 68.06 130 ASP A CA 1
ATOM 1040 C C . ASP A 1 130 ? -10.696 -4.098 21.014 1.00 68.06 130 ASP A C 1
ATOM 1042 O O . ASP A 1 130 ? -10.221 -5.216 21.221 1.00 68.06 130 ASP A O 1
ATOM 1046 N N . PHE A 1 131 ? -10.013 -2.995 21.354 1.00 68.50 131 PHE A N 1
ATOM 1047 C CA . PHE A 1 131 ? -8.708 -3.025 22.036 1.00 68.50 131 PHE A CA 1
ATOM 1048 C C . PHE A 1 131 ? -8.819 -3.167 23.565 1.00 68.50 131 PHE A C 1
ATOM 1050 O O . PHE A 1 131 ? -7.802 -3.335 24.260 1.00 68.50 131 PHE A O 1
ATOM 1057 N N . ARG A 1 132 ? -10.032 -3.112 24.131 1.00 73.31 132 ARG A N 1
ATOM 1058 C CA . ARG A 1 132 ? -10.249 -3.334 25.567 1.00 73.31 132 ARG A CA 1
ATOM 1059 C C . ARG A 1 132 ? -10.025 -4.796 25.910 1.00 73.31 132 ARG A C 1
ATOM 1061 O O . ARG A 1 132 ? -10.351 -5.704 25.160 1.00 73.31 132 ARG A O 1
ATOM 1068 N N . ALA A 1 133 ? -9.494 -5.045 27.098 1.00 71.00 133 ALA A N 1
ATOM 1069 C CA . ALA A 1 133 ? -9.069 -6.391 27.446 1.00 71.00 133 ALA A CA 1
ATOM 1070 C C . ALA A 1 133 ? -10.194 -7.440 27.502 1.00 71.00 133 ALA A C 1
ATOM 1072 O O . ALA A 1 133 ? -9.918 -8.618 27.312 1.00 71.00 133 ALA A O 1
ATOM 1073 N N . ALA A 1 134 ? -11.444 -7.019 27.716 1.00 73.12 134 ALA A N 1
ATOM 1074 C CA . ALA A 1 134 ? -12.603 -7.910 27.710 1.00 73.12 134 ALA A CA 1
ATOM 1075 C C . ALA A 1 134 ? -12.944 -8.457 26.307 1.00 73.12 134 ALA A C 1
ATOM 1077 O O . ALA A 1 134 ? -13.425 -9.578 26.185 1.00 73.12 134 ALA A O 1
ATOM 1078 N N . SER A 1 135 ? -12.677 -7.688 25.248 1.00 76.31 135 SER A N 1
ATOM 1079 C CA . SER A 1 135 ? -12.991 -8.021 23.849 1.00 76.31 135 SER A CA 1
ATOM 1080 C C . SER A 1 135 ? -11.771 -8.502 23.055 1.00 76.31 135 SER A C 1
ATOM 1082 O O . SER A 1 135 ? -11.948 -9.188 22.049 1.00 76.31 135 SER A O 1
ATOM 1084 N N . ARG A 1 136 ? -10.542 -8.232 23.531 1.00 75.56 136 ARG A N 1
ATOM 1085 C CA . ARG A 1 136 ? -9.268 -8.585 22.867 1.00 75.56 136 ARG A CA 1
ATOM 1086 C C . ARG A 1 136 ? -9.193 -10.021 22.361 1.00 75.56 136 ARG A C 1
ATOM 1088 O O . ARG A 1 136 ? -8.774 -10.231 21.231 1.00 75.56 136 ARG A O 1
ATOM 1095 N N . LYS A 1 137 ? -9.594 -11.016 23.163 1.00 79.44 137 LYS A N 1
ATOM 1096 C CA . LYS A 1 137 ? -9.487 -12.431 22.758 1.00 79.44 137 LYS A CA 1
ATOM 1097 C C . LYS A 1 137 ? -10.384 -12.743 21.559 1.00 79.44 137 LYS A C 1
ATOM 1099 O O . LYS A 1 137 ? -9.941 -13.397 20.622 1.00 79.44 137 LYS A O 1
ATOM 1104 N N . LYS A 1 138 ? -11.624 -12.245 21.571 1.00 81.94 138 LYS A N 1
ATOM 1105 C CA . LYS A 1 138 ? -12.562 -12.398 20.450 1.00 81.94 138 LYS A CA 1
ATOM 1106 C C . LYS A 1 138 ? -12.075 -11.616 19.229 1.00 81.94 138 LYS A C 1
ATOM 1108 O O . LYS A 1 138 ? -11.968 -12.183 18.152 1.00 81.94 138 LYS A O 1
ATOM 1113 N N . ALA A 1 139 ? -11.696 -10.352 19.424 1.00 79.94 139 ALA A N 1
ATOM 1114 C CA . ALA A 1 139 ? -11.176 -9.497 18.362 1.00 79.94 139 ALA A CA 1
ATOM 1115 C C . ALA A 1 139 ? -9.899 -10.065 17.720 1.00 79.94 139 ALA A C 1
ATOM 1117 O O . ALA A 1 139 ? -9.728 -9.959 16.512 1.00 79.94 139 ALA A O 1
ATOM 1118 N N . GLY A 1 140 ? -9.021 -10.699 18.500 1.00 80.00 140 GLY A N 1
ATOM 1119 C CA . GLY A 1 140 ? -7.818 -11.340 17.982 1.00 80.00 140 GLY A CA 1
ATOM 1120 C C . GLY A 1 140 ? -8.105 -12.612 17.185 1.00 80.00 140 GLY A C 1
ATOM 1121 O O . GLY A 1 140 ? -7.514 -12.799 16.127 1.00 80.00 140 GLY A O 1
ATOM 1122 N N . TRP A 1 141 ? -9.055 -13.450 17.608 1.00 82.56 141 TRP A N 1
ATOM 1123 C CA . TRP A 1 141 ? -9.493 -14.578 16.775 1.00 82.56 141 TRP A CA 1
ATOM 1124 C C . TRP A 1 141 ? -10.138 -14.112 15.470 1.00 82.56 141 TRP A C 1
ATOM 1126 O O . TRP A 1 141 ? -9.784 -14.615 14.404 1.00 82.56 141 TRP A O 1
ATOM 1136 N N . ASP A 1 142 ? -11.006 -13.103 15.533 1.00 84.06 142 ASP A N 1
ATOM 1137 C CA . ASP A 1 142 ? -11.613 -12.516 14.338 1.00 84.06 142 ASP A CA 1
ATOM 1138 C C . ASP A 1 142 ? -10.535 -11.911 13.412 1.00 84.06 142 ASP A C 1
ATOM 1140 O O . ASP A 1 142 ? -10.601 -12.060 12.190 1.00 84.06 142 ASP A O 1
ATOM 1144 N N . ALA A 1 143 ? -9.502 -11.275 13.980 1.00 84.06 143 ALA A N 1
ATOM 1145 C CA . ALA A 1 143 ? -8.364 -10.733 13.239 1.00 84.06 143 ALA A CA 1
ATOM 1146 C C . ALA A 1 143 ? -7.521 -11.829 12.566 1.00 84.06 143 ALA A C 1
ATOM 1148 O O . ALA A 1 143 ? -7.116 -11.648 11.420 1.00 84.06 143 ALA A O 1
ATOM 1149 N N . LEU A 1 144 ? -7.292 -12.970 13.228 1.00 85.12 144 LEU A N 1
ATOM 1150 C CA . LEU A 1 144 ? -6.600 -14.123 12.636 1.00 85.12 144 LEU A CA 1
ATOM 1151 C C . LEU A 1 144 ? -7.397 -14.733 11.483 1.00 85.12 144 LEU A C 1
ATOM 1153 O O . LEU A 1 144 ? -6.837 -14.981 10.415 1.00 85.12 144 LEU A O 1
ATOM 1157 N N . LEU A 1 145 ? -8.702 -14.938 11.674 1.00 87.00 145 LEU A N 1
ATOM 1158 C CA . LEU A 1 145 ? -9.585 -15.435 10.618 1.00 87.00 145 LEU A CA 1
ATOM 1159 C C . LEU A 1 145 ? -9.620 -14.466 9.433 1.00 87.00 145 LEU A C 1
ATOM 1161 O O . LEU A 1 145 ? -9.534 -14.893 8.284 1.00 87.00 145 LEU A O 1
ATOM 1165 N N . THR A 1 146 ? -9.659 -13.161 9.709 1.00 86.56 146 THR A N 1
ATOM 1166 C CA . THR A 1 146 ? -9.582 -12.120 8.678 1.00 86.56 146 THR A CA 1
ATOM 1167 C C . THR A 1 146 ? -8.248 -12.158 7.944 1.00 86.56 146 THR A C 1
ATOM 1169 O O . THR A 1 146 ? -8.236 -12.124 6.718 1.00 86.56 146 THR A O 1
ATOM 1172 N N . ALA A 1 147 ? -7.127 -12.270 8.661 1.00 86.94 147 ALA A N 1
ATOM 1173 C CA . ALA A 1 147 ? -5.805 -12.382 8.056 1.00 86.94 147 ALA A CA 1
ATOM 1174 C C . ALA A 1 147 ? -5.727 -13.594 7.115 1.00 86.94 147 ALA A C 1
ATOM 1176 O O . ALA A 1 147 ? -5.321 -13.444 5.964 1.00 86.94 147 ALA A O 1
ATOM 1177 N N . GLY A 1 148 ? -6.189 -14.768 7.561 1.00 87.94 148 GLY A N 1
ATOM 1178 C CA . GLY A 1 148 ? -6.244 -15.976 6.735 1.00 87.94 148 GLY A CA 1
ATOM 1179 C C . GLY A 1 148 ? -7.143 -15.820 5.506 1.00 87.94 148 GLY A C 1
ATOM 1180 O O . GLY A 1 148 ? -6.727 -16.138 4.393 1.00 87.94 148 GLY A O 1
ATOM 1181 N N . ALA A 1 149 ? -8.345 -15.267 5.681 1.00 88.12 149 ALA A N 1
ATOM 1182 C CA . ALA A 1 149 ? -9.284 -15.041 4.584 1.00 88.12 149 ALA A CA 1
ATOM 1183 C C . ALA A 1 149 ? -8.726 -14.058 3.542 1.00 88.12 149 ALA A C 1
ATOM 1185 O O . ALA A 1 149 ? -8.872 -14.274 2.341 1.00 88.12 149 ALA A O 1
ATOM 1186 N N . VAL A 1 150 ? -8.038 -13.006 3.988 1.00 87.50 150 VAL A N 1
ATOM 1187 C CA . VAL A 1 150 ? -7.415 -12.003 3.117 1.00 87.50 150 VAL A CA 1
ATOM 1188 C C . VAL A 1 150 ? -6.207 -12.573 2.384 1.00 87.50 150 VAL A C 1
ATOM 1190 O O . VAL A 1 150 ? -6.069 -12.330 1.189 1.00 87.50 150 VAL A O 1
ATOM 1193 N N . ILE A 1 151 ? -5.370 -13.379 3.043 1.00 89.50 151 ILE A N 1
ATOM 1194 C CA . ILE A 1 151 ? -4.277 -14.102 2.375 1.00 89.50 151 ILE A CA 1
ATOM 1195 C C . ILE A 1 151 ? -4.846 -15.031 1.294 1.00 89.50 151 ILE A C 1
ATOM 1197 O O . ILE A 1 151 ? -4.370 -15.012 0.159 1.00 89.50 151 ILE A O 1
ATOM 1201 N N . GLY A 1 152 ? -5.905 -15.785 1.609 1.00 88.69 152 GLY A N 1
ATOM 1202 C CA . GLY A 1 152 ? -6.606 -16.625 0.634 1.00 88.69 152 GLY A CA 1
ATOM 1203 C C . GLY A 1 152 ? -7.153 -15.818 -0.545 1.00 88.69 152 GLY A C 1
ATOM 1204 O O . GLY A 1 152 ? -6.983 -16.206 -1.697 1.00 88.69 152 GLY A O 1
ATOM 1205 N N . ALA A 1 153 ? -7.729 -14.648 -0.275 1.00 87.62 153 ALA A N 1
ATOM 1206 C CA . ALA A 1 153 ? -8.219 -13.736 -1.299 1.00 87.62 153 ALA A CA 1
ATOM 1207 C C . ALA A 1 153 ? -7.072 -13.225 -2.199 1.00 87.62 153 ALA A C 1
ATOM 1209 O O . ALA A 1 153 ? -7.170 -13.271 -3.426 1.00 87.62 153 ALA A O 1
ATOM 1210 N N . VAL A 1 154 ? -5.943 -12.812 -1.615 1.00 87.81 154 VAL A N 1
ATOM 1211 C CA . VAL A 1 154 ? -4.741 -12.407 -2.363 1.00 87.81 154 VAL A CA 1
ATOM 1212 C C . VAL A 1 154 ? -4.245 -13.541 -3.261 1.00 87.81 154 VAL A C 1
ATOM 1214 O O . VAL A 1 154 ? -3.956 -13.299 -4.433 1.00 87.81 154 VAL A O 1
ATOM 1217 N N . LEU A 1 155 ? -4.189 -14.772 -2.747 1.00 90.19 155 LEU A N 1
ATOM 1218 C CA . LEU A 1 155 ? -3.827 -15.953 -3.530 1.00 90.19 155 LEU A CA 1
ATOM 1219 C C . LEU A 1 155 ? -4.801 -16.183 -4.690 1.00 90.19 155 LEU A C 1
ATOM 1221 O O . LEU A 1 155 ? -4.351 -16.351 -5.817 1.00 90.19 155 LEU A O 1
ATOM 1225 N N . MET A 1 156 ? -6.115 -16.088 -4.459 1.00 89.38 156 MET A N 1
ATOM 1226 C CA . MET A 1 156 ? -7.119 -16.198 -5.525 1.00 89.38 156 MET A CA 1
ATOM 1227 C C . MET A 1 156 ? -6.902 -15.162 -6.634 1.00 89.38 156 MET A C 1
ATOM 1229 O O . MET A 1 156 ? -6.975 -15.507 -7.811 1.00 89.38 156 MET A O 1
ATOM 1233 N N . VAL A 1 157 ? -6.583 -13.908 -6.287 1.00 88.62 157 VAL A N 1
ATOM 1234 C CA . VAL A 1 157 ? -6.248 -12.874 -7.284 1.00 88.62 157 VAL A CA 1
ATOM 1235 C C . VAL A 1 157 ? -4.993 -13.248 -8.055 1.00 88.62 157 VAL A C 1
ATOM 1237 O O . VAL A 1 157 ? -4.963 -13.091 -9.272 1.00 88.62 157 VAL A O 1
ATOM 1240 N N . GLN A 1 158 ? -3.950 -13.723 -7.374 1.00 88.81 158 GLN A N 1
ATOM 1241 C CA . GLN A 1 158 ? -2.704 -14.118 -8.028 1.00 88.81 158 GLN A CA 1
ATOM 1242 C C . GLN A 1 158 ? -2.925 -15.290 -8.988 1.00 88.81 158 GLN A C 1
ATOM 1244 O O . GLN A 1 158 ? -2.466 -15.227 -10.127 1.00 88.81 158 GLN A O 1
ATOM 1249 N N . THR A 1 159 ? -3.685 -16.307 -8.581 1.00 90.50 159 THR A N 1
ATOM 1250 C CA . THR A 1 159 ? -4.042 -17.442 -9.438 1.00 90.50 159 THR A CA 1
ATOM 1251 C C . THR A 1 159 ? -4.906 -17.000 -10.616 1.00 90.50 159 THR A C 1
ATOM 1253 O O . THR A 1 159 ? -4.609 -17.359 -11.750 1.00 90.50 159 THR A O 1
ATOM 1256 N N . ALA A 1 160 ? -5.924 -16.165 -10.393 1.00 89.75 160 ALA A N 1
ATOM 1257 C CA . ALA A 1 160 ? -6.765 -15.651 -11.473 1.00 89.75 160 ALA A CA 1
ATOM 1258 C C . ALA A 1 160 ? -5.960 -14.816 -12.481 1.00 89.75 160 ALA A C 1
ATOM 1260 O O . ALA A 1 160 ? -6.129 -14.973 -13.686 1.00 89.75 160 ALA A O 1
ATOM 1261 N N . ARG A 1 161 ? -5.032 -13.977 -12.003 1.00 89.56 161 ARG A N 1
ATOM 1262 C CA . ARG A 1 161 ? -4.085 -13.244 -12.859 1.00 89.56 161 ARG A CA 1
ATOM 1263 C C . ARG A 1 161 ? -3.192 -14.189 -13.652 1.00 89.56 161 ARG A C 1
ATOM 1265 O O . ARG A 1 161 ? -2.979 -13.957 -14.834 1.00 89.56 161 ARG A O 1
ATOM 1272 N N . ALA A 1 162 ? -2.684 -15.252 -13.032 1.00 88.69 162 ALA A N 1
ATOM 1273 C CA . ALA A 1 162 ? -1.876 -16.249 -13.726 1.00 88.69 162 ALA A CA 1
ATOM 1274 C C . ALA A 1 162 ? -2.672 -16.942 -14.845 1.00 88.69 162 ALA A C 1
ATOM 1276 O O . ALA A 1 162 ? -2.159 -17.077 -15.951 1.00 88.69 162 ALA A O 1
ATOM 1277 N N . VAL A 1 163 ? -3.935 -17.300 -14.592 1.00 91.50 163 VAL A N 1
ATOM 1278 C CA . VAL A 1 163 ? -4.835 -17.884 -15.601 1.00 91.50 163 VAL A CA 1
ATOM 1279 C C . VAL A 1 163 ? -5.122 -16.896 -16.735 1.00 91.50 163 VAL A C 1
ATOM 1281 O O . VAL A 1 163 ? -5.030 -17.270 -17.900 1.00 91.50 163 VAL A O 1
ATOM 1284 N N . LEU A 1 164 ? -5.412 -15.629 -16.422 1.00 88.19 164 LEU A N 1
ATOM 1285 C CA . LEU A 1 164 ? -5.642 -14.588 -17.430 1.00 88.19 164 LEU A CA 1
ATOM 1286 C C . LEU A 1 164 ? -4.396 -14.339 -18.292 1.00 88.19 164 LEU A C 1
ATOM 1288 O O . LEU A 1 164 ? -4.497 -14.275 -19.516 1.00 88.19 164 LEU A O 1
ATOM 1292 N N . ASN A 1 165 ? -3.218 -14.265 -17.670 1.00 89.81 165 ASN A N 1
ATOM 1293 C CA . ASN A 1 165 ? -1.946 -14.135 -18.380 1.00 89.81 165 ASN A CA 1
ATOM 1294 C C . ASN A 1 165 ? -1.648 -15.362 -19.255 1.00 89.81 165 ASN A C 1
ATOM 1296 O O . ASN A 1 165 ? -1.122 -15.208 -20.351 1.00 89.81 165 ASN A O 1
ATOM 1300 N N . ALA A 1 166 ? -1.988 -16.570 -18.796 1.00 89.62 166 ALA A N 1
ATOM 1301 C CA . ALA A 1 166 ? -1.829 -17.794 -19.579 1.00 89.62 166 ALA A CA 1
ATOM 1302 C C . ALA A 1 166 ? -2.800 -17.860 -20.770 1.00 89.62 166 ALA A C 1
ATOM 1304 O O . ALA A 1 166 ? -2.441 -18.388 -21.818 1.00 89.62 166 ALA A O 1
ATOM 1305 N N . ALA A 1 167 ? -4.008 -17.304 -20.629 1.00 89.56 167 ALA A N 1
ATOM 1306 C CA . ALA A 1 167 ? -4.997 -17.238 -21.702 1.00 89.56 167 ALA A CA 1
ATOM 1307 C C . ALA A 1 167 ? -4.639 -16.204 -22.783 1.00 89.56 167 ALA A C 1
ATOM 1309 O O . ALA A 1 167 ? -4.944 -16.414 -23.955 1.00 89.56 167 ALA A O 1
ATOM 1310 N N . ALA A 1 168 ? -3.972 -15.106 -22.410 1.00 88.56 168 ALA A N 1
ATOM 1311 C CA . ALA A 1 168 ? -3.511 -14.078 -23.341 1.00 88.56 168 ALA A CA 1
ATOM 1312 C C . ALA A 1 168 ? -2.022 -13.729 -23.133 1.00 88.56 168 ALA A C 1
ATOM 1314 O O . ALA A 1 168 ? -1.706 -12.616 -22.698 1.00 88.56 168 ALA A O 1
ATOM 1315 N N . PRO A 1 169 ? -1.082 -14.633 -23.486 1.00 86.06 169 PRO A N 1
ATOM 1316 C CA . PRO A 1 169 ? 0.347 -14.417 -23.247 1.00 86.06 169 PRO A CA 1
ATOM 1317 C C . PRO A 1 169 ? 0.901 -13.192 -23.978 1.00 86.06 169 PRO A C 1
ATOM 1319 O O . PRO A 1 169 ? 1.778 -12.511 -23.458 1.00 86.06 169 PRO A O 1
ATOM 1322 N N . ALA A 1 170 ? 0.359 -12.881 -25.161 1.00 85.44 170 ALA A N 1
ATOM 1323 C CA . ALA A 1 170 ? 0.770 -11.731 -25.968 1.00 85.44 170 ALA A CA 1
ATOM 1324 C C . ALA A 1 170 ? 0.515 -10.382 -25.272 1.00 85.44 170 ALA A C 1
ATOM 1326 O O . ALA A 1 170 ? 1.227 -9.419 -25.522 1.00 85.44 170 ALA A O 1
ATOM 1327 N N . TRP A 1 171 ? -0.478 -10.314 -24.381 1.00 84.50 171 TRP A N 1
ATOM 1328 C CA . TRP A 1 171 ? -0.832 -9.096 -23.643 1.00 84.50 171 TRP A CA 1
ATOM 1329 C C . TRP A 1 171 ? -0.242 -9.066 -22.230 1.00 84.50 171 TRP A C 1
ATOM 1331 O O . TRP A 1 171 ? -0.441 -8.102 -21.486 1.00 84.50 171 TRP A O 1
ATOM 1341 N N . ALA A 1 172 ? 0.464 -10.124 -21.825 1.00 81.00 172 ALA A N 1
ATOM 1342 C CA . ALA A 1 172 ? 1.097 -10.187 -20.523 1.00 81.00 172 ALA A CA 1
ATOM 1343 C C . ALA A 1 172 ? 2.327 -9.269 -20.511 1.00 81.00 172 ALA A C 1
ATOM 1345 O O . ALA A 1 172 ? 3.359 -9.548 -21.122 1.00 81.00 172 ALA A O 1
ATOM 1346 N N . SER A 1 173 ? 2.236 -8.156 -19.784 1.00 69.50 173 SER A N 1
ATOM 1347 C CA . SER A 1 173 ? 3.347 -7.214 -19.683 1.00 69.50 173 SER A CA 1
ATOM 1348 C C . SER A 1 173 ? 4.525 -7.841 -18.928 1.00 69.50 173 SER A C 1
ATOM 1350 O O . SER A 1 173 ? 4.412 -8.137 -17.734 1.00 69.50 173 SER A O 1
ATOM 1352 N N . PHE A 1 174 ? 5.676 -7.982 -19.586 1.00 68.38 174 PHE A N 1
ATOM 1353 C CA . PHE A 1 174 ? 6.919 -8.375 -18.925 1.00 68.38 174 PHE A CA 1
ATOM 1354 C C . PHE A 1 174 ? 7.463 -7.209 -18.089 1.00 68.38 174 PHE A C 1
ATOM 1356 O O . PHE A 1 174 ? 7.791 -6.144 -18.616 1.00 68.38 174 PHE A O 1
ATOM 1363 N N . SER A 1 175 ? 7.577 -7.391 -16.772 1.00 59.62 175 SER A N 1
ATOM 1364 C CA . SER A 1 175 ? 8.052 -6.337 -15.863 1.00 59.62 175 SER A CA 1
ATOM 1365 C C . SER A 1 175 ? 9.578 -6.193 -15.798 1.00 59.62 175 SER A C 1
ATOM 1367 O O . SER A 1 175 ? 10.066 -5.360 -15.035 1.00 59.62 175 SER A O 1
ATOM 1369 N N . GLY A 1 176 ? 10.337 -6.955 -16.591 1.00 61.66 176 GLY A N 1
ATOM 1370 C CA . GLY A 1 176 ? 11.789 -7.042 -16.441 1.00 61.66 176 GLY A CA 1
ATOM 1371 C C . GLY A 1 176 ? 12.205 -7.963 -15.293 1.00 61.66 176 GLY A C 1
ATOM 1372 O O . GLY A 1 176 ? 11.378 -8.413 -14.495 1.00 61.66 176 GLY A O 1
ATOM 1373 N N . TRP A 1 177 ? 13.511 -8.209 -15.197 1.00 61.50 177 TRP A N 1
ATOM 1374 C CA . TRP A 1 177 ? 14.132 -8.851 -14.040 1.00 61.50 177 TRP A CA 1
ATOM 1375 C C . TRP A 1 177 ? 14.158 -7.856 -12.880 1.00 61.50 177 TRP A C 1
ATOM 1377 O O . TRP A 1 177 ? 15.058 -7.026 -12.779 1.00 61.50 177 TRP A O 1
ATOM 1387 N N . ASN A 1 178 ? 13.130 -7.894 -12.038 1.00 61.38 178 ASN A N 1
ATOM 1388 C CA . ASN A 1 178 ? 13.019 -6.999 -10.895 1.00 61.38 178 ASN A CA 1
ATOM 1389 C C . ASN A 1 178 ? 13.769 -7.618 -9.709 1.00 61.38 178 ASN A C 1
ATOM 1391 O O . ASN A 1 178 ? 13.178 -8.334 -8.904 1.00 61.38 178 ASN A O 1
ATOM 1395 N N . VAL A 1 179 ? 15.087 -7.420 -9.665 1.00 66.25 179 VAL A N 1
ATOM 1396 C CA . VAL A 1 179 ? 15.921 -7.811 -8.522 1.00 66.25 179 VAL A CA 1
ATOM 1397 C C . VAL A 1 179 ? 15.706 -6.764 -7.432 1.00 66.25 179 VAL A C 1
ATOM 1399 O O . VAL A 1 179 ? 16.036 -5.603 -7.667 1.00 66.25 179 VAL A O 1
ATOM 1402 N N . PRO A 1 180 ? 15.141 -7.116 -6.266 1.00 68.81 180 PRO A N 1
ATOM 1403 C CA . PRO A 1 180 ? 14.927 -6.129 -5.223 1.00 68.81 180 PRO A CA 1
ATOM 1404 C C . PRO A 1 180 ? 16.243 -5.554 -4.702 1.00 68.81 180 PRO A C 1
ATOM 1406 O O . PRO A 1 180 ? 17.186 -6.296 -4.424 1.00 68.81 180 PRO A O 1
ATOM 1409 N N . GLU A 1 181 ? 16.281 -4.235 -4.532 1.00 71.56 181 GLU A N 1
ATOM 1410 C CA . GLU A 1 181 ? 17.477 -3.497 -4.104 1.00 71.56 181 GLU A CA 1
ATOM 1411 C C . GLU A 1 181 ? 17.966 -3.943 -2.720 1.00 71.56 181 GLU A C 1
ATOM 1413 O O . GLU A 1 181 ? 19.169 -4.043 -2.478 1.00 71.56 181 GLU A O 1
ATOM 1418 N N . TRP A 1 182 ? 17.045 -4.361 -1.846 1.00 70.38 182 TRP A N 1
ATOM 1419 C CA . TRP A 1 182 ? 17.360 -4.873 -0.513 1.00 70.38 182 TRP A CA 1
ATOM 1420 C C . TRP A 1 182 ? 18.179 -6.173 -0.496 1.00 70.38 182 TRP A C 1
ATOM 1422 O O . TRP A 1 182 ? 18.657 -6.559 0.568 1.00 70.38 182 TRP A O 1
ATOM 1432 N N . ILE A 1 183 ? 18.371 -6.861 -1.633 1.00 71.69 183 ILE A N 1
ATOM 1433 C CA . ILE A 1 183 ? 19.269 -8.031 -1.714 1.00 71.69 183 ILE A CA 1
ATOM 1434 C C . ILE A 1 183 ? 20.732 -7.617 -1.527 1.00 71.69 183 ILE A C 1
ATOM 1436 O O . ILE A 1 183 ? 21.518 -8.394 -0.988 1.00 71.69 183 ILE A O 1
ATOM 1440 N N . ALA A 1 184 ? 21.103 -6.422 -1.989 1.00 73.62 184 ALA A N 1
ATOM 1441 C CA . ALA A 1 184 ? 22.475 -5.926 -1.902 1.00 73.62 184 ALA A CA 1
ATOM 1442 C C . ALA A 1 184 ? 22.828 -5.396 -0.502 1.00 73.62 184 ALA A C 1
ATOM 1444 O O . ALA A 1 184 ? 23.997 -5.173 -0.204 1.00 73.62 184 ALA A O 1
ATOM 1445 N N . ILE A 1 185 ? 21.828 -5.215 0.363 1.00 78.44 185 ILE A N 1
ATOM 1446 C CA . ILE A 1 185 ? 21.994 -4.617 1.684 1.00 78.44 185 ILE A CA 1
ATOM 1447 C C . ILE A 1 185 ? 22.408 -5.707 2.682 1.00 78.44 185 ILE A C 1
ATOM 1449 O O . ILE A 1 185 ? 21.794 -6.778 2.696 1.00 78.44 185 ILE A O 1
ATOM 1453 N N . PRO A 1 186 ? 23.378 -5.442 3.580 1.00 78.44 186 PRO A N 1
ATOM 1454 C CA . PRO A 1 186 ? 23.793 -6.405 4.597 1.00 78.44 186 PRO A CA 1
ATOM 1455 C C . PRO A 1 186 ? 22.627 -6.946 5.434 1.00 78.44 186 PRO A C 1
ATOM 1457 O O . PRO A 1 186 ? 22.635 -8.111 5.831 1.00 78.44 186 PRO A O 1
ATOM 1460 N N . TRP A 1 187 ? 21.642 -6.092 5.737 1.00 80.62 187 TRP A N 1
ATOM 1461 C CA . TRP A 1 187 ? 20.486 -6.396 6.583 1.00 80.62 187 TRP A CA 1
ATOM 1462 C C . TRP A 1 187 ? 19.179 -6.174 5.798 1.00 80.62 187 TRP A C 1
ATOM 1464 O O . TRP A 1 187 ? 18.542 -5.128 5.943 1.00 80.62 187 TRP A O 1
ATOM 1474 N N . PRO A 1 188 ? 18.728 -7.154 4.989 1.00 81.62 188 PRO A N 1
ATOM 1475 C CA . PRO A 1 188 ? 17.592 -6.980 4.081 1.00 81.62 188 PRO A CA 1
ATOM 1476 C C . PRO A 1 188 ? 16.284 -6.537 4.754 1.00 81.62 188 PRO A C 1
ATOM 1478 O O . PRO A 1 188 ? 15.501 -5.822 4.136 1.00 81.62 188 PRO A O 1
ATOM 1481 N N . ILE A 1 189 ? 16.046 -6.901 6.025 1.00 80.75 189 ILE A N 1
ATOM 1482 C CA . ILE A 1 189 ? 14.856 -6.455 6.786 1.00 80.75 189 ILE A CA 1
ATOM 1483 C C . ILE A 1 189 ? 14.772 -4.934 6.842 1.00 80.75 189 ILE A C 1
ATOM 1485 O O . ILE A 1 189 ? 13.679 -4.384 6.715 1.00 80.75 189 ILE A O 1
ATOM 1489 N N . LEU A 1 190 ? 15.907 -4.260 7.042 1.00 80.75 190 LEU A N 1
ATOM 1490 C CA . LEU A 1 190 ? 15.936 -2.810 7.188 1.00 80.75 190 LEU A CA 1
ATOM 1491 C C . LEU A 1 190 ? 15.603 -2.104 5.870 1.00 80.75 190 LEU A C 1
ATOM 1493 O O . LEU A 1 190 ? 14.968 -1.059 5.914 1.00 80.75 190 LEU A O 1
ATOM 1497 N N . GLY A 1 191 ? 15.930 -2.702 4.720 1.00 79.88 191 GLY A N 1
ATOM 1498 C CA . GLY A 1 191 ? 15.473 -2.216 3.413 1.00 79.88 191 GLY A CA 1
ATOM 1499 C C . GLY A 1 191 ? 14.009 -2.562 3.114 1.00 79.88 191 GLY A C 1
ATOM 1500 O O . GLY A 1 191 ? 13.275 -1.755 2.560 1.00 79.88 191 GLY A O 1
ATOM 1501 N N . MET A 1 192 ? 13.533 -3.744 3.521 1.00 79.19 192 MET A N 1
ATOM 1502 C CA . MET A 1 192 ? 12.147 -4.169 3.264 1.00 79.19 192 MET A CA 1
ATOM 1503 C C . MET A 1 192 ? 11.106 -3.417 4.102 1.00 79.19 192 MET A C 1
ATOM 1505 O O . MET A 1 192 ? 9.975 -3.216 3.658 1.00 79.19 192 MET A O 1
ATOM 1509 N N . ALA A 1 193 ? 11.432 -3.081 5.351 1.00 81.00 193 ALA A N 1
ATOM 1510 C CA . ALA A 1 193 ? 10.448 -2.583 6.307 1.00 81.00 193 ALA A CA 1
ATOM 1511 C C . ALA A 1 193 ? 9.889 -1.181 5.966 1.00 81.00 193 ALA A C 1
ATOM 1513 O O . ALA A 1 193 ? 8.673 -1.007 6.076 1.00 81.00 193 ALA A O 1
ATOM 1514 N N . PRO A 1 194 ? 10.687 -0.195 5.512 1.00 82.44 194 PRO A N 1
ATOM 1515 C CA . PRO A 1 194 ? 10.171 1.092 5.039 1.00 82.44 194 PRO A CA 1
ATOM 1516 C C . PRO A 1 194 ? 9.264 0.960 3.812 1.00 82.44 194 PRO A C 1
ATOM 1518 O O . PRO A 1 194 ? 8.188 1.562 3.779 1.00 82.44 194 PRO A O 1
ATOM 1521 N N . ASP A 1 195 ? 9.641 0.126 2.840 1.00 79.69 195 ASP A N 1
ATOM 1522 C CA . ASP A 1 195 ? 8.828 -0.166 1.651 1.00 79.69 195 ASP A CA 1
ATOM 1523 C C . ASP A 1 195 ? 7.482 -0.790 2.027 1.00 79.69 195 ASP A C 1
ATOM 1525 O O . ASP A 1 195 ? 6.424 -0.415 1.510 1.00 79.69 195 ASP A O 1
ATOM 1529 N N . LEU A 1 196 ? 7.509 -1.724 2.980 1.00 81.19 196 LEU A N 1
ATOM 1530 C CA . LEU A 1 196 ? 6.313 -2.320 3.558 1.00 81.19 196 LEU A CA 1
ATOM 1531 C C . LEU A 1 196 ? 5.432 -1.281 4.227 1.00 81.19 196 LEU A C 1
ATOM 1533 O O . LEU A 1 196 ? 4.234 -1.235 3.963 1.00 81.19 196 LEU A O 1
ATOM 1537 N N . LEU A 1 197 ? 6.010 -0.466 5.103 1.00 83.56 197 LEU A N 1
ATOM 1538 C CA . LEU A 1 197 ? 5.277 0.510 5.893 1.00 83.56 197 LEU A CA 1
ATOM 1539 C C . LEU A 1 197 ? 4.660 1.596 5.014 1.00 83.56 197 LEU A C 1
ATOM 1541 O O . LEU A 1 197 ? 3.475 1.888 5.159 1.00 83.56 197 LEU A O 1
ATOM 1545 N N . SER A 1 198 ? 5.420 2.154 4.076 1.00 82.56 198 SER A N 1
ATOM 1546 C CA . SER A 1 198 ? 4.919 3.152 3.127 1.00 82.56 198 SER A CA 1
ATOM 1547 C C . SER A 1 198 ? 3.778 2.591 2.271 1.00 82.56 198 SER A C 1
ATOM 1549 O O . SER A 1 198 ? 2.723 3.223 2.153 1.00 82.56 198 SER A O 1
ATOM 1551 N N . SER A 1 199 ? 3.930 1.360 1.770 1.00 80.75 199 SER A N 1
ATOM 1552 C CA . SER A 1 199 ? 2.877 0.651 1.039 1.00 80.75 199 SER A CA 1
ATOM 1553 C C . SER A 1 199 ? 1.647 0.419 1.918 1.00 80.75 199 SER A C 1
ATOM 1555 O O . SER A 1 199 ? 0.529 0.733 1.511 1.00 80.75 199 SER A O 1
ATOM 1557 N N . ILE A 1 200 ? 1.838 -0.090 3.137 1.00 82.69 200 ILE A N 1
ATOM 1558 C CA . ILE A 1 200 ? 0.772 -0.333 4.114 1.00 82.69 200 ILE A CA 1
ATOM 1559 C C . ILE A 1 200 ? 0.014 0.957 4.398 1.00 82.69 200 ILE A C 1
ATOM 1561 O O . ILE A 1 200 ? -1.209 0.932 4.369 1.00 82.69 200 ILE A O 1
ATOM 1565 N N . LEU A 1 201 ? 0.697 2.079 4.627 1.00 84.38 201 LEU A N 1
ATOM 1566 C CA . LEU A 1 201 ? 0.054 3.360 4.901 1.00 84.38 201 LEU A CA 1
ATOM 1567 C C . LEU A 1 201 ? -0.826 3.808 3.732 1.00 84.38 201 LEU A C 1
ATOM 1569 O O . LEU A 1 201 ? -1.998 4.134 3.933 1.00 84.38 201 LEU A O 1
ATOM 1573 N N . LEU A 1 202 ? -0.277 3.791 2.514 1.00 82.88 202 LEU A N 1
ATOM 1574 C CA . LEU A 1 202 ? -0.996 4.217 1.317 1.00 82.88 202 LEU A CA 1
ATOM 1575 C C . LEU A 1 202 ? -2.225 3.338 1.065 1.00 82.88 202 LEU A C 1
ATOM 1577 O O . LEU A 1 202 ? -3.333 3.856 0.896 1.00 82.88 202 LEU A O 1
ATOM 1581 N N . TRP A 1 203 ? -2.049 2.014 1.077 1.00 77.94 203 TRP A N 1
ATOM 1582 C CA . TRP A 1 203 ? -3.141 1.067 0.864 1.00 77.94 203 TRP A CA 1
ATOM 1583 C C . TRP A 1 203 ? -4.159 1.112 1.998 1.00 77.94 203 TRP A C 1
ATOM 1585 O O . TRP A 1 203 ? -5.357 1.069 1.726 1.00 77.94 203 TRP A O 1
ATOM 1595 N N . ALA A 1 204 ? -3.714 1.273 3.246 1.00 78.56 204 ALA A N 1
ATOM 1596 C CA . ALA A 1 204 ? -4.593 1.389 4.400 1.00 78.56 204 ALA A CA 1
ATOM 1597 C C . ALA A 1 204 ? -5.497 2.604 4.288 1.00 78.56 204 ALA A C 1
ATOM 1599 O O . ALA A 1 204 ? -6.718 2.477 4.350 1.00 78.56 204 ALA A O 1
ATOM 1600 N N . VAL A 1 205 ? -4.913 3.787 4.108 1.00 81.44 205 VAL A N 1
ATOM 1601 C CA . VAL A 1 205 ? -5.668 5.039 4.039 1.00 81.44 205 VAL A CA 1
ATOM 1602 C C . VAL A 1 205 ? -6.603 5.022 2.835 1.00 81.44 205 VAL A C 1
ATOM 1604 O O . VAL A 1 205 ? -7.787 5.335 2.977 1.00 81.44 205 VAL A O 1
ATOM 1607 N N . SER A 1 206 ? -6.114 4.573 1.678 1.00 80.00 206 SER A N 1
ATOM 1608 C CA . SER A 1 206 ? -6.923 4.481 0.462 1.00 80.00 206 SER A CA 1
ATOM 1609 C C . SER A 1 206 ? -8.092 3.520 0.651 1.00 80.00 206 SER A C 1
ATOM 1611 O O . SER A 1 206 ? -9.240 3.914 0.461 1.00 80.00 206 SER A O 1
ATOM 1613 N N . ALA A 1 207 ? -7.844 2.288 1.102 1.00 76.69 207 ALA A N 1
ATOM 1614 C CA . ALA A 1 207 ? -8.903 1.305 1.312 1.00 76.69 207 ALA A CA 1
ATOM 1615 C C . ALA A 1 207 ? -9.894 1.738 2.408 1.00 76.69 207 ALA A C 1
ATOM 1617 O O . ALA A 1 207 ? -11.089 1.493 2.269 1.00 76.69 207 ALA A O 1
ATOM 1618 N N . THR A 1 208 ? -9.437 2.454 3.443 1.00 76.69 208 THR A N 1
ATOM 1619 C CA . THR A 1 208 ? -10.296 3.032 4.495 1.00 76.69 208 THR A CA 1
ATOM 1620 C C . THR A 1 208 ? -11.256 4.048 3.896 1.00 76.69 208 THR A C 1
ATOM 1622 O O . THR A 1 208 ? -12.458 3.996 4.156 1.00 76.69 208 THR A O 1
ATOM 1625 N N . LEU A 1 209 ? -10.731 4.974 3.089 1.00 80.38 209 LEU A N 1
ATOM 1626 C CA . LEU A 1 209 ? -11.518 6.012 2.434 1.00 80.38 209 LEU A CA 1
ATOM 1627 C C . LEU A 1 209 ? -12.482 5.412 1.414 1.00 80.38 209 LEU A C 1
ATOM 162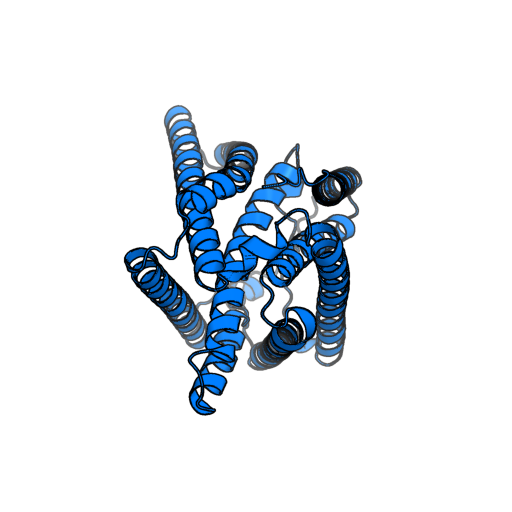9 O O . LEU A 1 209 ? -13.653 5.780 1.416 1.00 80.38 209 LEU A O 1
ATOM 1633 N N . PHE A 1 210 ? -12.030 4.453 0.604 1.00 77.94 210 PHE A N 1
ATOM 1634 C CA . PHE A 1 210 ? -12.889 3.724 -0.328 1.00 77.94 210 PHE A CA 1
ATOM 1635 C C . PHE A 1 210 ? -14.027 3.002 0.402 1.00 77.94 210 PHE A C 1
ATOM 1637 O O . PHE A 1 210 ? -15.187 3.175 0.030 1.00 77.94 210 PHE A O 1
ATOM 1644 N N . ALA A 1 211 ? -13.723 2.262 1.473 1.00 76.06 211 ALA A N 1
ATOM 1645 C CA . ALA A 1 211 ? -14.721 1.576 2.291 1.00 76.06 211 ALA A CA 1
ATOM 1646 C C . ALA A 1 211 ? -15.729 2.562 2.897 1.00 76.06 211 ALA A C 1
ATOM 1648 O O . ALA A 1 211 ? -16.941 2.360 2.804 1.00 76.06 211 ALA A O 1
ATOM 1649 N N . TYR A 1 212 ? -15.232 3.657 3.476 1.00 78.56 212 TYR A N 1
ATOM 1650 C CA . TYR A 1 212 ? -16.070 4.682 4.086 1.00 78.56 212 TYR A CA 1
ATOM 1651 C C . TYR A 1 212 ? -16.977 5.363 3.060 1.00 78.56 212 TYR A C 1
ATOM 1653 O O . TYR A 1 212 ? -18.171 5.508 3.310 1.00 78.56 212 TYR A O 1
ATOM 1661 N N . LEU A 1 213 ? -16.440 5.760 1.901 1.00 80.00 213 LEU A N 1
ATOM 1662 C CA . LEU A 1 213 ? -17.208 6.393 0.830 1.00 80.00 213 LEU A CA 1
ATOM 1663 C C . LEU A 1 213 ? -18.302 5.457 0.317 1.00 80.00 213 LEU A C 1
ATOM 1665 O O . LEU A 1 213 ? -19.453 5.877 0.200 1.00 80.00 213 LEU A O 1
ATOM 1669 N N . TRP A 1 214 ? -17.959 4.192 0.080 1.00 75.69 214 TRP A N 1
ATOM 1670 C CA . TRP A 1 214 ? -18.877 3.189 -0.447 1.00 75.69 214 TRP A CA 1
ATOM 1671 C C . TRP A 1 214 ? -20.022 2.843 0.512 1.00 75.69 214 TRP A C 1
ATOM 1673 O O . TRP A 1 214 ? -21.184 2.782 0.100 1.00 75.69 214 TRP A O 1
ATOM 1683 N N . CYS A 1 215 ? -19.702 2.612 1.789 1.00 73.62 215 CYS A N 1
ATOM 1684 C CA . CYS A 1 215 ? -20.676 2.217 2.809 1.00 73.62 215 CYS A CA 1
ATOM 1685 C C . CYS A 1 215 ? -21.447 3.403 3.404 1.00 73.62 215 CYS A C 1
ATOM 1687 O O . CYS A 1 215 ? -22.525 3.207 3.960 1.00 73.62 215 CYS A O 1
ATOM 1689 N N . GLY A 1 216 ? -20.905 4.619 3.313 1.00 74.94 216 GLY A N 1
ATOM 1690 C CA . GLY A 1 216 ? -21.470 5.808 3.943 1.00 74.94 216 GLY A CA 1
ATOM 1691 C C . GLY A 1 216 ? -22.165 6.756 2.957 1.00 74.94 216 GLY A C 1
ATOM 1692 O O . GLY A 1 216 ? -23.338 6.563 2.631 1.00 74.94 216 GLY A O 1
ATOM 1693 N N . PRO A 1 217 ? -21.493 7.846 2.541 1.00 76.19 217 PRO A N 1
ATOM 1694 C CA . PRO A 1 217 ? -22.127 8.972 1.858 1.00 76.19 217 PRO A CA 1
ATOM 1695 C C . PRO A 1 217 ? -22.525 8.680 0.406 1.00 76.19 217 PRO A C 1
ATOM 1697 O O . PRO A 1 217 ? -23.415 9.348 -0.121 1.00 76.19 217 PRO A O 1
ATOM 1700 N N . VAL A 1 218 ? -21.899 7.701 -0.254 1.00 79.00 218 VAL A N 1
ATOM 1701 C CA . VAL A 1 218 ? -22.151 7.430 -1.671 1.00 79.00 218 VAL A CA 1
ATOM 1702 C C . VAL A 1 218 ? -23.345 6.490 -1.845 1.00 79.00 218 VAL A C 1
ATOM 1704 O O . VAL A 1 218 ? -23.227 5.260 -1.862 1.00 79.00 218 VAL A O 1
ATOM 1707 N N . LYS A 1 219 ? -24.528 7.099 -1.980 1.00 78.56 219 LYS A N 1
ATOM 1708 C CA . LYS A 1 219 ? -25.803 6.382 -2.137 1.00 78.56 219 LYS A CA 1
ATOM 1709 C C . LYS A 1 219 ? -26.219 6.159 -3.591 1.00 78.56 219 LYS A C 1
ATOM 1711 O O . LYS A 1 219 ? -26.932 5.199 -3.865 1.00 78.56 219 LYS A O 1
ATOM 1716 N N . THR A 1 220 ? -25.790 7.012 -4.522 1.00 86.50 220 THR A N 1
ATOM 1717 C CA . THR A 1 220 ? -26.209 6.909 -5.926 1.00 86.50 220 THR A CA 1
ATOM 1718 C C . THR A 1 220 ? -25.370 5.888 -6.690 1.00 86.50 220 THR A C 1
ATOM 1720 O O . THR A 1 220 ? -24.156 5.783 -6.506 1.00 86.50 220 THR A O 1
ATOM 1723 N N . PHE A 1 221 ? -26.023 5.145 -7.586 1.00 83.94 221 PHE A N 1
ATOM 1724 C CA . PHE A 1 221 ? -25.362 4.149 -8.431 1.00 83.94 221 PHE A CA 1
ATOM 1725 C C . PHE A 1 221 ? -24.250 4.768 -9.295 1.00 83.94 221 PHE A C 1
ATOM 1727 O O . PHE A 1 221 ? -23.168 4.200 -9.394 1.00 83.94 221 PHE A O 1
ATOM 1734 N N . ALA A 1 222 ? -24.468 5.975 -9.829 1.00 85.75 222 ALA A N 1
ATOM 1735 C CA . ALA A 1 222 ? -23.482 6.690 -10.642 1.00 85.75 222 ALA A CA 1
ATOM 1736 C C . ALA A 1 222 ? -22.183 7.005 -9.878 1.00 85.75 222 ALA A C 1
ATOM 1738 O O . ALA A 1 222 ? -21.089 6.762 -10.382 1.00 85.75 222 ALA A O 1
ATOM 1739 N N . LEU A 1 223 ? -22.285 7.486 -8.634 1.00 85.81 223 LEU A N 1
ATOM 1740 C CA . LEU A 1 223 ? -21.107 7.776 -7.813 1.00 85.81 223 LEU A CA 1
ATOM 1741 C C . LEU A 1 223 ? -20.378 6.492 -7.383 1.00 85.81 223 LEU A C 1
ATOM 1743 O O . LEU A 1 223 ? -19.154 6.488 -7.277 1.00 85.81 223 LEU A O 1
ATOM 1747 N N . ARG A 1 224 ? -21.105 5.386 -7.176 1.00 83.88 224 ARG A N 1
ATOM 1748 C CA . ARG A 1 224 ? -20.490 4.066 -6.955 1.00 83.88 224 ARG A CA 1
ATOM 1749 C C . ARG A 1 224 ? -19.740 3.587 -8.195 1.00 83.88 224 ARG A C 1
ATOM 1751 O O . ARG A 1 224 ? -18.608 3.134 -8.069 1.00 83.88 224 ARG A O 1
ATOM 1758 N N . GLY A 1 225 ? -20.323 3.755 -9.381 1.00 86.38 225 GLY A N 1
ATOM 1759 C CA . GLY A 1 225 ? -19.640 3.499 -10.650 1.00 86.38 225 GLY A CA 1
ATOM 1760 C C . GLY A 1 225 ? -18.340 4.298 -10.766 1.00 86.38 225 GLY A C 1
ATOM 1761 O O . GLY A 1 225 ? -17.288 3.719 -11.019 1.00 86.38 225 GLY A O 1
ATOM 1762 N N . LEU A 1 226 ? -18.382 5.600 -10.466 1.00 88.50 226 LEU A N 1
ATOM 1763 C CA . LEU A 1 226 ? -17.192 6.458 -10.445 1.00 88.50 226 LEU A CA 1
ATOM 1764 C C . LEU A 1 226 ? -16.124 5.988 -9.449 1.00 88.50 226 LEU A C 1
ATOM 1766 O O . LEU A 1 226 ? -14.944 6.017 -9.785 1.00 88.50 226 LEU A O 1
ATOM 1770 N N . LEU A 1 227 ? -16.508 5.516 -8.258 1.00 86.06 227 LEU A N 1
ATOM 1771 C CA . LEU A 1 227 ? -15.556 4.941 -7.300 1.00 86.06 227 LEU A CA 1
ATOM 1772 C C . LEU A 1 227 ? -14.881 3.677 -7.844 1.00 86.06 227 LEU A C 1
ATOM 1774 O O . LEU A 1 227 ? -13.670 3.532 -7.698 1.00 86.06 227 LEU A O 1
ATOM 1778 N N . VAL A 1 228 ? -15.631 2.778 -8.489 1.00 86.69 228 VAL A N 1
ATOM 1779 C CA . VAL A 1 228 ? -15.044 1.581 -9.116 1.00 86.69 228 VAL A CA 1
ATOM 1780 C C . VAL A 1 228 ? -14.070 1.985 -10.218 1.00 86.69 228 VAL A C 1
ATOM 1782 O O . VAL A 1 228 ? -12.947 1.490 -10.242 1.00 86.69 228 VAL A O 1
ATOM 1785 N N . ILE A 1 229 ? -14.463 2.923 -11.084 1.00 89.00 229 ILE A N 1
ATOM 1786 C CA . ILE A 1 229 ? -13.611 3.431 -12.165 1.00 89.00 229 ILE A CA 1
ATOM 1787 C C . ILE A 1 229 ? -12.332 4.050 -11.594 1.00 89.00 229 ILE A C 1
ATOM 1789 O O . ILE A 1 229 ? -11.242 3.716 -12.048 1.00 89.00 229 ILE A O 1
ATOM 1793 N N . ALA A 1 230 ? -12.441 4.886 -10.558 1.00 88.25 230 ALA A N 1
ATOM 1794 C CA . ALA A 1 230 ? -11.289 5.466 -9.876 1.00 88.25 230 ALA A CA 1
ATOM 1795 C C . ALA A 1 230 ? -10.363 4.382 -9.295 1.00 88.25 230 ALA A C 1
ATOM 1797 O O . ALA A 1 230 ? -9.149 4.462 -9.461 1.00 88.25 230 ALA A O 1
ATOM 1798 N N . GLY A 1 231 ? -10.924 3.341 -8.672 1.00 86.12 231 GLY A N 1
ATOM 1799 C CA . GLY A 1 231 ? -10.160 2.202 -8.161 1.00 86.12 231 GLY A CA 1
ATOM 1800 C C . GLY A 1 231 ? -9.429 1.424 -9.260 1.00 86.12 231 GLY A C 1
ATOM 1801 O O . GLY A 1 231 ? -8.265 1.075 -9.089 1.00 86.12 231 GLY A O 1
ATOM 1802 N N . VAL A 1 232 ? -10.075 1.194 -10.407 1.00 88.38 232 VAL A N 1
ATOM 1803 C CA . VAL A 1 232 ? -9.446 0.531 -11.560 1.00 88.38 232 VAL A CA 1
ATOM 1804 C C . VAL A 1 232 ? -8.332 1.398 -12.145 1.00 88.38 232 VAL A C 1
ATOM 1806 O O . VAL A 1 232 ? -7.250 0.879 -12.402 1.00 88.38 232 VAL A O 1
ATOM 1809 N N . ILE A 1 233 ? -8.556 2.709 -12.293 1.00 88.75 233 ILE A N 1
ATOM 1810 C CA . ILE A 1 233 ? -7.553 3.666 -12.787 1.00 88.75 233 ILE A CA 1
ATOM 1811 C C . ILE A 1 233 ? -6.271 3.602 -11.948 1.00 88.75 233 ILE A C 1
ATOM 1813 O O . ILE A 1 233 ? -5.188 3.465 -12.514 1.00 88.75 233 ILE A O 1
ATOM 1817 N N . LEU A 1 234 ? -6.398 3.591 -10.615 1.00 86.38 234 LEU A N 1
ATOM 1818 C CA . LEU A 1 234 ? -5.259 3.491 -9.693 1.00 86.38 234 LEU A CA 1
ATOM 1819 C C . LEU A 1 234 ? -4.451 2.194 -9.840 1.00 86.38 234 LEU A C 1
ATOM 1821 O O . LEU A 1 234 ? -3.288 2.145 -9.443 1.00 86.38 234 LEU A O 1
ATOM 1825 N N . LEU A 1 235 ? -5.058 1.139 -10.383 1.00 86.56 235 LEU A N 1
ATOM 1826 C CA . LEU A 1 235 ? -4.438 -0.174 -10.557 1.00 86.56 235 LEU A CA 1
ATOM 1827 C C . LEU A 1 235 ? -3.896 -0.406 -11.973 1.00 86.56 235 LEU A C 1
ATOM 1829 O O . LEU A 1 235 ? -3.244 -1.427 -12.206 1.00 86.56 235 LEU A O 1
ATOM 1833 N N . LEU A 1 236 ? -4.141 0.512 -12.913 1.00 86.56 236 LEU A N 1
ATOM 1834 C CA . LEU A 1 236 ? -3.642 0.389 -14.279 1.00 86.56 236 LEU A CA 1
ATOM 1835 C C . LEU A 1 236 ? -2.120 0.637 -14.344 1.00 86.56 236 LEU A C 1
ATOM 1837 O O . LEU A 1 236 ? -1.613 1.614 -13.784 1.00 86.56 236 LEU A O 1
ATOM 1841 N N . PRO A 1 237 ? -1.361 -0.211 -15.061 1.00 81.56 237 PRO A N 1
ATOM 1842 C CA . PRO A 1 237 ? 0.078 -0.085 -15.188 1.00 81.56 237 PRO A CA 1
ATOM 1843 C C . PRO A 1 237 ? 0.438 1.072 -16.122 1.00 81.56 237 PRO A C 1
ATOM 1845 O O . PRO A 1 237 ? 0.072 1.094 -17.294 1.00 81.56 237 PRO A O 1
ATOM 1848 N N . GLY A 1 238 ? 1.282 1.988 -15.648 1.00 78.69 238 GLY A N 1
ATOM 1849 C CA . GLY A 1 238 ? 1.774 3.111 -16.459 1.00 78.69 238 GLY A CA 1
ATOM 1850 C C . GLY A 1 238 ? 2.712 2.734 -17.618 1.00 78.69 238 GLY A C 1
ATOM 1851 O O . GLY A 1 238 ? 3.154 3.623 -18.341 1.00 78.69 238 GLY A O 1
ATOM 1852 N N . ARG A 1 239 ? 3.045 1.444 -17.784 1.00 78.44 239 ARG A N 1
ATOM 1853 C CA . ARG A 1 239 ? 3.989 0.919 -18.793 1.00 78.44 239 ARG A CA 1
ATOM 1854 C C . ARG A 1 239 ? 3.319 0.143 -19.936 1.00 78.44 239 ARG A C 1
ATOM 1856 O O . ARG A 1 239 ? 4.027 -0.389 -20.793 1.00 78.44 239 ARG A O 1
ATOM 1863 N N . ALA A 1 240 ? 1.988 0.056 -19.957 1.00 81.56 240 ALA A N 1
ATOM 1864 C CA . ALA A 1 240 ? 1.271 -0.612 -21.041 1.00 81.56 240 ALA A CA 1
ATOM 1865 C C . ALA A 1 240 ? 1.494 0.128 -22.375 1.00 81.56 240 ALA A C 1
ATOM 1867 O O . ALA A 1 240 ? 1.445 1.363 -22.438 1.00 81.56 240 ALA A O 1
ATOM 1868 N N . VAL A 1 241 ? 1.837 -0.613 -23.427 1.00 80.75 241 VAL A N 1
ATOM 1869 C CA . VAL A 1 241 ? 2.058 -0.134 -24.802 1.00 80.75 241 VAL A CA 1
ATOM 1870 C C . VAL A 1 241 ? 0.826 -0.446 -25.637 1.00 80.75 241 VAL A C 1
ATOM 1872 O O . VAL A 1 241 ? 0.238 0.464 -26.214 1.00 80.75 241 VAL A O 1
ATOM 1875 N N . GLU A 1 242 ? 0.418 -1.712 -25.662 1.00 84.94 242 GLU A N 1
ATOM 1876 C CA . GLU A 1 242 ? -0.616 -2.189 -26.575 1.00 84.94 242 GLU A CA 1
ATOM 1877 C C . GLU A 1 242 ? -2.014 -2.115 -25.947 1.00 84.94 242 GLU A C 1
ATOM 1879 O O . GLU A 1 242 ? -2.157 -2.323 -24.739 1.00 84.94 242 GLU A O 1
ATOM 1884 N N . PRO A 1 243 ? -3.078 -1.892 -26.744 1.00 86.00 243 PRO A N 1
ATOM 1885 C CA . PRO A 1 243 ? -4.457 -1.889 -26.249 1.00 86.00 243 PRO A CA 1
ATOM 1886 C C . PRO A 1 243 ? -4.844 -3.171 -25.495 1.00 86.00 243 PRO A C 1
ATOM 1888 O O . PRO A 1 243 ? -5.577 -3.106 -24.510 1.00 86.00 243 PRO A O 1
ATOM 1891 N N . GLY A 1 244 ? -4.317 -4.326 -25.917 1.00 86.81 244 GLY A N 1
ATOM 1892 C CA . GLY A 1 244 ? -4.537 -5.607 -25.242 1.00 86.81 244 GLY A CA 1
ATOM 1893 C C . GLY A 1 244 ? -3.963 -5.643 -23.824 1.00 86.81 244 GLY A C 1
ATOM 1894 O O . GLY A 1 244 ? -4.617 -6.137 -22.908 1.00 86.81 244 GLY A O 1
ATOM 1895 N N . GLU A 1 245 ? -2.795 -5.033 -23.601 1.00 86.81 245 GLU A N 1
ATOM 1896 C CA . GLU A 1 245 ? -2.201 -4.918 -22.263 1.00 86.81 245 GLU A CA 1
ATOM 1897 C C . GLU A 1 245 ? -3.040 -4.022 -21.349 1.00 86.81 245 GLU A C 1
ATOM 1899 O O . GLU A 1 245 ? -3.205 -4.318 -20.166 1.00 86.81 245 GLU A O 1
ATOM 1904 N N . TRP A 1 246 ? -3.604 -2.939 -21.897 1.00 87.69 246 TRP A N 1
ATOM 1905 C CA . TRP A 1 246 ? -4.527 -2.066 -21.170 1.00 87.69 246 TRP A CA 1
ATOM 1906 C C . TRP A 1 246 ? -5.808 -2.799 -20.773 1.00 87.69 246 TRP A C 1
ATOM 1908 O O . TRP A 1 246 ? -6.260 -2.660 -19.637 1.00 87.69 246 TRP A O 1
ATOM 1918 N N . LEU A 1 247 ? -6.371 -3.603 -21.678 1.00 89.50 247 LEU A N 1
ATOM 1919 C CA . LEU A 1 247 ? -7.572 -4.396 -21.421 1.00 89.50 247 LEU A CA 1
ATOM 1920 C C . LEU A 1 247 ? -7.317 -5.471 -20.354 1.00 89.50 247 LEU A C 1
ATOM 1922 O O . LEU A 1 247 ? -8.076 -5.581 -19.390 1.00 89.50 247 LEU A O 1
ATOM 1926 N N . LEU A 1 248 ? -6.223 -6.224 -20.491 1.00 89.19 248 LEU A N 1
ATOM 1927 C CA . LEU A 1 248 ? -5.828 -7.250 -19.528 1.00 89.19 248 LEU A CA 1
ATOM 1928 C C . LEU A 1 248 ? -5.579 -6.634 -18.145 1.00 89.19 248 LEU A C 1
ATOM 1930 O O . LEU A 1 248 ? -6.059 -7.136 -17.127 1.00 89.19 248 LEU A O 1
ATOM 1934 N N . ALA A 1 249 ? -4.893 -5.491 -18.103 1.00 87.94 249 ALA A N 1
ATOM 1935 C CA . ALA A 1 249 ? -4.665 -4.759 -16.871 1.00 87.94 249 ALA A CA 1
ATOM 1936 C C . ALA A 1 249 ? -5.949 -4.202 -16.244 1.00 87.94 249 ALA A C 1
ATOM 1938 O O . ALA A 1 249 ? -6.100 -4.259 -15.023 1.00 87.94 249 ALA A O 1
ATOM 1939 N N . ALA A 1 250 ? -6.886 -3.699 -17.051 1.00 88.75 250 ALA A N 1
ATOM 1940 C CA . ALA A 1 250 ? -8.195 -3.276 -16.567 1.00 88.75 250 ALA A CA 1
ATOM 1941 C C . ALA A 1 250 ? -8.961 -4.460 -15.959 1.00 88.75 250 ALA A C 1
ATOM 1943 O O . ALA A 1 250 ? -9.541 -4.318 -14.883 1.00 88.75 250 ALA A O 1
ATOM 1944 N N . GLY A 1 251 ? -8.888 -5.645 -16.578 1.00 88.81 251 GLY A N 1
ATOM 1945 C CA . GLY A 1 251 ? -9.429 -6.890 -16.027 1.00 88.81 251 GLY A CA 1
ATOM 1946 C C . GLY A 1 251 ? -8.808 -7.254 -14.674 1.00 88.81 251 GLY A C 1
ATOM 1947 O O . GLY A 1 251 ? -9.525 -7.522 -13.708 1.00 88.81 251 GLY A O 1
ATOM 1948 N N . HIS A 1 252 ? -7.478 -7.175 -14.556 1.00 88.81 252 HIS A N 1
ATOM 1949 C CA . HIS A 1 252 ? -6.771 -7.374 -13.285 1.00 88.81 252 HIS A CA 1
ATOM 1950 C C . HIS A 1 252 ? -7.163 -6.357 -12.207 1.00 88.81 252 HIS A C 1
ATOM 1952 O O . HIS A 1 252 ? -7.241 -6.716 -11.027 1.00 88.81 252 HIS A O 1
ATOM 1958 N N . GLY A 1 253 ? -7.366 -5.098 -12.599 1.00 86.88 253 GLY A N 1
ATOM 1959 C CA . GLY A 1 253 ? -7.810 -4.022 -11.720 1.00 86.88 253 GLY A CA 1
ATOM 1960 C C . GLY A 1 253 ? -9.236 -4.250 -11.232 1.00 86.88 253 GLY A C 1
ATOM 1961 O O . GLY A 1 253 ? -9.490 -4.191 -10.033 1.00 86.88 253 GLY A O 1
ATOM 1962 N N . LEU A 1 254 ? -10.152 -4.597 -12.136 1.00 88.94 254 LEU A N 1
ATOM 1963 C CA . LEU A 1 254 ? -11.554 -4.861 -11.818 1.00 88.94 254 LEU A CA 1
ATOM 1964 C C . LEU A 1 254 ? -11.710 -6.065 -10.883 1.00 88.94 254 LEU A C 1
ATOM 1966 O O . LEU A 1 254 ? -12.441 -5.979 -9.897 1.00 88.94 254 LEU A O 1
ATOM 1970 N N . LEU A 1 255 ? -10.968 -7.147 -11.132 1.00 88.88 255 LEU A N 1
ATOM 1971 C CA . LEU A 1 255 ? -10.943 -8.319 -10.255 1.00 88.88 255 LEU A CA 1
ATOM 1972 C C . LEU A 1 255 ? -10.439 -7.949 -8.852 1.00 88.88 255 LEU A C 1
ATOM 1974 O O . LEU A 1 255 ? -11.048 -8.333 -7.853 1.00 88.88 255 LEU A O 1
ATOM 1978 N N . ALA A 1 256 ? -9.369 -7.153 -8.763 1.00 85.81 256 ALA A N 1
ATOM 1979 C CA . ALA A 1 256 ? -8.846 -6.685 -7.484 1.00 85.81 256 ALA A CA 1
ATOM 1980 C C . ALA A 1 256 ? -9.840 -5.773 -6.743 1.00 85.81 256 ALA A C 1
ATOM 1982 O O . ALA A 1 256 ? -10.048 -5.962 -5.548 1.00 85.81 256 ALA A O 1
ATOM 1983 N N . VAL A 1 257 ? -10.496 -4.831 -7.431 1.00 84.88 257 VAL A N 1
ATOM 1984 C CA . VAL A 1 257 ? -11.513 -3.949 -6.830 1.00 84.88 257 VAL A CA 1
ATOM 1985 C C . VAL A 1 257 ? -12.716 -4.750 -6.328 1.00 84.88 257 VAL A C 1
ATOM 1987 O O . VAL A 1 257 ? -13.169 -4.518 -5.208 1.00 84.88 257 VAL A O 1
ATOM 1990 N N . LEU A 1 258 ? -13.206 -5.721 -7.107 1.00 85.50 258 LEU A N 1
ATOM 1991 C CA . LEU A 1 258 ? -14.293 -6.619 -6.699 1.00 85.50 258 LEU A CA 1
ATOM 1992 C C . LEU A 1 258 ? -13.930 -7.415 -5.450 1.00 85.50 258 LEU A C 1
ATOM 1994 O O . LEU A 1 258 ? -14.730 -7.504 -4.520 1.00 85.50 258 LEU A O 1
ATOM 1998 N N . LEU A 1 259 ? -12.718 -7.964 -5.403 1.00 83.56 259 LEU A N 1
ATOM 1999 C CA . LEU A 1 259 ? -12.269 -8.714 -4.243 1.00 83.56 259 LEU A CA 1
ATOM 2000 C C . LEU A 1 259 ? -12.112 -7.814 -3.014 1.00 83.56 259 LEU A C 1
ATOM 2002 O O . LEU A 1 259 ? -12.597 -8.168 -1.944 1.00 83.56 259 LEU A O 1
ATOM 2006 N N . ILE A 1 260 ? -11.482 -6.644 -3.162 1.00 79.69 260 ILE A N 1
ATOM 2007 C CA . ILE A 1 260 ? -11.374 -5.649 -2.088 1.00 79.69 260 ILE A CA 1
ATOM 2008 C C . ILE A 1 260 ? -12.772 -5.325 -1.560 1.00 79.69 260 ILE A C 1
ATOM 2010 O O . ILE A 1 260 ? -12.991 -5.322 -0.353 1.00 79.69 260 ILE A O 1
ATOM 2014 N N . TYR A 1 261 ? -13.746 -5.135 -2.448 1.00 80.81 261 TYR A N 1
ATOM 2015 C CA . TYR A 1 261 ? -15.132 -4.915 -2.063 1.00 80.81 261 TYR A CA 1
ATOM 2016 C C . TYR A 1 261 ? -15.730 -6.093 -1.273 1.00 80.81 261 TYR A C 1
ATOM 2018 O O . TYR A 1 261 ? -16.323 -5.868 -0.216 1.00 80.81 261 TYR A O 1
ATOM 2026 N N . VAL A 1 262 ? -15.557 -7.337 -1.732 1.00 83.25 262 VAL A N 1
ATOM 2027 C CA . VAL A 1 262 ? -16.042 -8.533 -1.018 1.00 83.25 262 VAL A CA 1
ATOM 2028 C C . VAL A 1 262 ? -15.392 -8.641 0.360 1.00 83.25 262 VAL A C 1
ATOM 2030 O O . VAL A 1 262 ? -16.095 -8.829 1.350 1.00 83.25 262 VAL A O 1
ATOM 2033 N N . VAL A 1 263 ? -14.076 -8.445 0.453 1.00 80.25 263 VAL A N 1
ATOM 2034 C CA . VAL A 1 263 ? -13.331 -8.470 1.718 1.00 80.25 263 VAL A CA 1
ATOM 2035 C C . VAL A 1 263 ? -13.846 -7.391 2.668 1.00 80.25 263 VAL A C 1
ATOM 2037 O O . VAL A 1 263 ? -14.152 -7.677 3.825 1.00 80.25 263 VAL A O 1
ATOM 2040 N N . LEU A 1 264 ? -14.004 -6.157 2.191 1.00 74.75 264 LEU A N 1
ATOM 2041 C CA . LEU A 1 264 ? -14.465 -5.047 3.021 1.00 74.75 264 LEU A CA 1
ATOM 2042 C C . LEU A 1 264 ? -15.909 -5.232 3.497 1.00 74.75 264 LEU A C 1
ATOM 2044 O O . LEU A 1 264 ? -16.229 -4.918 4.644 1.00 74.75 264 LEU A O 1
ATOM 2048 N N . ARG A 1 265 ? -16.788 -5.748 2.633 1.00 77.38 265 ARG A N 1
ATOM 2049 C CA . ARG A 1 265 ? -18.210 -5.912 2.948 1.00 77.38 265 ARG A CA 1
ATOM 2050 C C . ARG A 1 265 ? -18.489 -7.146 3.804 1.00 77.38 265 ARG A C 1
ATOM 2052 O O . ARG A 1 265 ? -19.274 -7.045 4.740 1.00 77.38 265 ARG A O 1
ATOM 2059 N N . VAL A 1 266 ? -17.897 -8.289 3.464 1.00 80.00 266 VAL A N 1
ATOM 2060 C CA . VAL A 1 266 ? -18.223 -9.593 4.067 1.00 80.00 266 VAL A CA 1
ATOM 2061 C C . VAL A 1 266 ? -17.327 -9.900 5.260 1.00 80.00 266 VAL A C 1
ATOM 2063 O O . VAL A 1 266 ? -17.827 -10.343 6.288 1.00 80.00 266 VAL A O 1
ATOM 2066 N N . ILE A 1 267 ? -16.019 -9.664 5.137 1.00 76.19 267 ILE A N 1
ATOM 2067 C CA . ILE A 1 267 ? -15.047 -10.063 6.164 1.00 76.19 267 ILE A CA 1
ATOM 2068 C C . ILE A 1 267 ? -14.866 -8.943 7.186 1.00 76.19 267 ILE A C 1
ATOM 2070 O O . ILE A 1 267 ? -15.015 -9.158 8.384 1.00 76.19 267 ILE A O 1
ATOM 2074 N N . VAL A 1 268 ? -14.567 -7.730 6.717 1.00 71.38 268 VAL A N 1
ATOM 2075 C CA . VAL A 1 268 ? -14.313 -6.595 7.611 1.00 71.38 268 VAL A CA 1
ATOM 2076 C C . VAL A 1 268 ? -15.609 -6.113 8.258 1.00 71.38 268 VAL A C 1
ATOM 2078 O O . VAL A 1 268 ? -15.603 -5.775 9.438 1.00 71.38 268 VAL A O 1
ATOM 2081 N N . GLY A 1 269 ? -16.723 -6.075 7.517 1.00 68.12 269 GLY A N 1
ATOM 2082 C CA . GLY A 1 269 ? -18.056 -5.814 8.079 1.00 68.12 269 GLY A CA 1
ATOM 2083 C C . GLY A 1 269 ? -18.165 -4.499 8.865 1.00 68.12 269 GLY A C 1
ATOM 2084 O O . GLY A 1 269 ? -18.946 -4.406 9.806 1.00 68.12 269 GLY A O 1
ATOM 2085 N N . GLY A 1 270 ? -17.338 -3.499 8.534 1.00 65.56 270 GLY A N 1
ATOM 2086 C CA . GLY A 1 270 ? -17.253 -2.226 9.261 1.00 65.56 270 GLY A CA 1
ATOM 2087 C C . GLY A 1 270 ? -16.456 -2.264 10.574 1.00 65.56 270 GLY A C 1
ATOM 2088 O O . GLY A 1 270 ? -16.394 -1.246 11.260 1.00 65.56 270 GLY A O 1
ATOM 2089 N N . ARG A 1 271 ? -15.818 -3.393 10.922 1.00 70.50 271 ARG A N 1
ATOM 2090 C CA . ARG A 1 271 ? -14.968 -3.528 12.112 1.00 70.50 271 ARG A CA 1
ATOM 2091 C C . ARG A 1 271 ? -13.513 -3.147 11.792 1.00 70.50 271 ARG A C 1
ATOM 2093 O O . ARG A 1 271 ? -12.814 -3.865 11.076 1.00 70.50 271 ARG A O 1
ATOM 2100 N N . PRO A 1 272 ? -13.003 -2.044 12.347 1.00 65.44 272 PRO A N 1
ATOM 2101 C CA . PRO A 1 272 ? -11.694 -1.479 12.005 1.00 65.44 272 PRO A CA 1
ATOM 2102 C C . PRO A 1 272 ? -10.504 -2.349 12.427 1.00 65.44 272 PRO A C 1
ATOM 2104 O O . PRO A 1 272 ? -9.466 -2.309 11.773 1.00 65.44 272 PRO A O 1
ATOM 2107 N N . VAL A 1 273 ? -10.633 -3.166 13.478 1.00 68.25 273 VAL A N 1
ATOM 2108 C CA . VAL A 1 273 ? -9.562 -4.097 13.879 1.00 68.25 273 VAL A CA 1
ATOM 2109 C C . VAL A 1 273 ? -9.316 -5.152 12.801 1.00 68.25 273 VAL A C 1
ATOM 2111 O O . VAL A 1 273 ? -8.168 -5.453 12.484 1.00 68.25 273 VAL A O 1
ATOM 2114 N N . LEU A 1 274 ? -10.386 -5.646 12.173 1.00 74.94 274 LEU A N 1
ATOM 2115 C CA . LEU A 1 274 ? -10.300 -6.606 11.070 1.00 74.94 274 LEU A CA 1
ATOM 2116 C C . LEU A 1 274 ? -9.666 -5.966 9.838 1.00 74.94 274 LEU A C 1
ATOM 2118 O O . LEU A 1 274 ? -8.861 -6.585 9.153 1.00 74.94 274 LEU A O 1
ATOM 2122 N N . PHE A 1 275 ? -9.973 -4.693 9.598 1.00 72.06 275 PHE A N 1
ATOM 2123 C CA . PHE A 1 275 ? -9.366 -3.920 8.524 1.00 72.06 275 PHE A CA 1
ATOM 2124 C C . PHE A 1 275 ? -7.847 -3.758 8.706 1.00 72.06 275 PHE A C 1
ATOM 2126 O O . PHE A 1 275 ? -7.081 -4.031 7.783 1.00 72.06 275 PHE A O 1
ATOM 2133 N N . VAL A 1 276 ? -7.393 -3.384 9.907 1.00 72.50 276 VAL A N 1
ATOM 2134 C CA . VAL A 1 276 ? -5.956 -3.290 10.223 1.00 72.50 276 VAL A CA 1
ATOM 2135 C C . VAL A 1 276 ? -5.276 -4.654 10.073 1.00 72.50 276 VAL A C 1
ATOM 2137 O O . VAL A 1 276 ? -4.214 -4.742 9.456 1.00 72.50 276 VAL A O 1
ATOM 2140 N N . ALA A 1 277 ? -5.907 -5.723 10.567 1.00 75.75 277 ALA A N 1
ATOM 2141 C CA . ALA A 1 277 ? -5.404 -7.085 10.413 1.00 75.75 277 ALA A CA 1
ATOM 2142 C C . ALA A 1 277 ? -5.280 -7.493 8.936 1.00 75.75 277 ALA A C 1
ATOM 2144 O O . ALA A 1 277 ? -4.248 -8.031 8.539 1.00 75.75 277 ALA A O 1
ATOM 2145 N N . ALA A 1 278 ? -6.280 -7.175 8.107 1.00 78.75 278 ALA A N 1
ATOM 2146 C CA . ALA A 1 278 ? -6.273 -7.445 6.671 1.00 78.75 278 ALA A CA 1
ATOM 2147 C C . ALA A 1 278 ? -5.083 -6.783 5.963 1.00 78.75 278 ALA A C 1
ATOM 2149 O O . ALA A 1 278 ? -4.404 -7.415 5.152 1.00 78.75 278 ALA A O 1
ATOM 2150 N N . ILE A 1 279 ? -4.799 -5.520 6.283 1.00 76.19 279 ILE A N 1
ATOM 2151 C CA . ILE A 1 279 ? -3.705 -4.775 5.653 1.00 76.19 279 ILE A CA 1
ATOM 2152 C C . ILE A 1 279 ? -2.347 -5.317 6.081 1.00 76.19 279 ILE A C 1
ATOM 2154 O O . ILE A 1 279 ? -1.496 -5.552 5.224 1.00 76.19 279 ILE A O 1
ATOM 2158 N N . ILE A 1 280 ? -2.146 -5.532 7.386 1.00 76.88 280 ILE A N 1
ATOM 2159 C CA . ILE A 1 280 ? -0.886 -6.076 7.903 1.00 76.88 280 ILE A CA 1
ATOM 2160 C C . ILE A 1 280 ? -0.641 -7.461 7.304 1.00 76.88 280 ILE A C 1
ATOM 2162 O O . ILE A 1 280 ? 0.455 -7.718 6.813 1.00 76.88 280 ILE A O 1
ATOM 2166 N N . ALA A 1 281 ? -1.662 -8.322 7.273 1.00 83.00 281 ALA A N 1
ATOM 2167 C CA . ALA A 1 281 ? -1.564 -9.650 6.677 1.00 83.00 281 ALA A CA 1
ATOM 2168 C C . ALA A 1 281 ? -1.211 -9.584 5.186 1.00 83.00 281 ALA A C 1
ATOM 2170 O O . ALA A 1 281 ? -0.322 -10.302 4.740 1.00 83.00 281 ALA A O 1
ATOM 2171 N N . THR A 1 282 ? -1.846 -8.687 4.426 1.00 82.50 282 THR A N 1
ATOM 2172 C CA . THR A 1 282 ? -1.556 -8.498 2.995 1.00 82.50 282 THR A CA 1
ATOM 2173 C C . THR A 1 282 ? -0.124 -8.012 2.771 1.00 82.50 282 THR A C 1
ATOM 2175 O O . THR A 1 282 ? 0.606 -8.584 1.961 1.00 82.50 282 THR A O 1
ATOM 2178 N N . GLY A 1 283 ? 0.304 -6.974 3.495 1.00 79.31 283 GLY A N 1
ATOM 2179 C CA . GLY A 1 283 ? 1.664 -6.438 3.411 1.00 79.31 283 GLY A CA 1
ATOM 2180 C C . GLY A 1 283 ? 2.714 -7.490 3.767 1.00 79.31 283 GLY A C 1
ATOM 2181 O O . GLY A 1 283 ? 3.607 -7.771 2.971 1.00 79.31 283 GLY A O 1
ATOM 2182 N N . LEU A 1 284 ? 2.550 -8.151 4.915 1.00 81.50 284 LEU A N 1
ATOM 2183 C CA . LEU A 1 284 ? 3.463 -9.194 5.379 1.00 81.50 284 LEU A CA 1
ATOM 2184 C C . LEU A 1 284 ? 3.534 -10.366 4.394 1.00 81.50 284 LEU A C 1
ATOM 2186 O O . LEU A 1 284 ? 4.627 -10.789 4.023 1.00 81.50 284 LEU A O 1
ATOM 2190 N N . PHE A 1 285 ? 2.382 -10.857 3.929 1.00 84.44 285 PHE A N 1
ATOM 2191 C CA . PHE A 1 285 ? 2.317 -11.960 2.975 1.00 84.44 285 PHE A CA 1
ATOM 2192 C C . PHE A 1 285 ? 2.990 -11.607 1.648 1.00 84.44 285 PHE A C 1
ATOM 2194 O O . PHE A 1 285 ? 3.768 -12.398 1.125 1.00 84.44 285 PHE A O 1
ATOM 2201 N N . THR A 1 286 ? 2.731 -10.415 1.103 1.00 80.94 286 THR A N 1
ATOM 2202 C CA . THR A 1 286 ? 3.311 -10.011 -0.187 1.00 80.94 286 THR A CA 1
ATOM 2203 C C . THR A 1 286 ? 4.831 -9.904 -0.149 1.00 80.94 286 THR A C 1
ATOM 2205 O O . THR A 1 286 ? 5.481 -10.321 -1.110 1.00 80.94 286 THR A O 1
ATOM 2208 N N . VAL A 1 287 ? 5.422 -9.413 0.943 1.00 78.25 287 VAL A N 1
ATOM 2209 C CA . VAL A 1 287 ? 6.887 -9.388 1.075 1.00 78.25 287 VAL A CA 1
ATOM 2210 C C . VAL A 1 287 ? 7.460 -10.758 1.378 1.00 78.25 287 VAL A C 1
ATOM 2212 O O . VAL A 1 287 ? 8.461 -11.129 0.764 1.00 78.25 287 VAL A O 1
ATOM 2215 N N . ALA A 1 288 ? 6.802 -11.541 2.233 1.00 81.94 288 ALA A N 1
ATOM 2216 C CA . ALA A 1 288 ? 7.230 -12.905 2.501 1.00 81.94 288 ALA A CA 1
ATOM 2217 C C . ALA A 1 288 ? 7.255 -13.746 1.218 1.00 81.94 288 ALA A C 1
ATOM 2219 O O . ALA A 1 288 ? 8.273 -14.357 0.903 1.00 81.94 288 ALA A O 1
ATOM 2220 N N . ALA A 1 289 ? 6.182 -13.704 0.424 1.00 82.12 289 ALA A N 1
ATOM 2221 C CA . ALA A 1 289 ? 6.091 -14.417 -0.845 1.00 82.12 289 ALA A CA 1
ATOM 2222 C C . ALA A 1 289 ? 7.191 -13.985 -1.828 1.00 82.12 289 ALA A C 1
ATOM 2224 O O . ALA A 1 289 ? 7.844 -14.836 -2.430 1.00 82.12 289 ALA A O 1
ATOM 2225 N N . ARG A 1 290 ? 7.441 -12.673 -1.958 1.00 77.06 290 ARG A N 1
ATOM 2226 C CA . ARG A 1 290 ? 8.495 -12.149 -2.842 1.00 77.06 290 ARG A CA 1
ATOM 2227 C C . ARG A 1 290 ? 9.880 -12.617 -2.428 1.00 77.06 290 ARG A C 1
ATOM 2229 O O . ARG A 1 290 ? 10.651 -13.041 -3.279 1.00 77.06 290 ARG A O 1
ATOM 2236 N N . GLY A 1 291 ? 10.211 -12.526 -1.146 1.00 74.94 291 GLY A N 1
ATOM 2237 C CA . GLY A 1 291 ? 11.562 -12.852 -0.719 1.00 74.94 291 GLY A CA 1
ATOM 2238 C C . GLY A 1 291 ? 11.825 -14.347 -0.535 1.00 74.94 291 GLY A C 1
ATOM 2239 O O . GLY A 1 291 ? 12.962 -14.767 -0.725 1.00 74.94 291 GLY A O 1
ATOM 2240 N N . ILE A 1 292 ? 10.795 -15.169 -0.296 1.00 79.88 292 ILE A N 1
ATOM 2241 C CA . ILE A 1 292 ? 10.909 -16.633 -0.409 1.00 79.88 292 ILE A CA 1
ATOM 2242 C C . ILE A 1 292 ? 11.170 -17.032 -1.868 1.00 79.88 292 ILE A C 1
ATOM 2244 O O . ILE A 1 292 ? 12.047 -17.853 -2.127 1.00 79.88 292 ILE A O 1
ATOM 2248 N N . ALA A 1 293 ? 10.474 -16.413 -2.830 1.00 79.56 293 ALA A N 1
ATOM 2249 C CA . ALA A 1 293 ? 10.633 -16.718 -4.255 1.00 79.56 293 ALA A CA 1
ATOM 2250 C C . ALA A 1 293 ? 12.042 -16.422 -4.808 1.00 79.56 293 ALA A C 1
ATOM 2252 O O . ALA A 1 293 ? 12.418 -16.970 -5.840 1.00 79.56 293 ALA A O 1
ATOM 2253 N N . ILE A 1 294 ? 12.832 -15.586 -4.129 1.00 75.94 294 ILE A N 1
ATOM 2254 C CA . ILE A 1 294 ? 14.213 -15.265 -4.523 1.00 75.94 294 ILE A CA 1
ATOM 2255 C C . ILE A 1 294 ? 15.182 -16.423 -4.242 1.00 75.94 294 ILE A C 1
ATOM 2257 O O . ILE A 1 294 ? 16.237 -16.497 -4.868 1.00 75.94 294 ILE A O 1
ATOM 2261 N N . GLY A 1 295 ? 14.847 -17.335 -3.323 1.00 76.62 295 GLY A N 1
ATOM 2262 C CA . GLY A 1 295 ? 15.658 -18.524 -3.041 1.00 76.62 295 GLY A CA 1
ATOM 2263 C C . GLY A 1 295 ? 16.966 -18.265 -2.280 1.00 76.62 295 GLY A C 1
ATOM 2264 O O . GLY A 1 295 ? 17.788 -19.169 -2.162 1.00 76.62 295 GLY A O 1
ATOM 2265 N N . ASN A 1 296 ? 17.179 -17.059 -1.740 1.00 82.12 296 ASN A N 1
ATOM 2266 C CA . ASN A 1 296 ? 18.346 -16.749 -0.911 1.00 82.12 296 ASN A CA 1
ATOM 2267 C C . ASN A 1 296 ? 18.083 -17.105 0.565 1.00 82.12 296 ASN A C 1
ATOM 2269 O O . ASN A 1 296 ? 17.156 -16.576 1.183 1.00 82.12 296 ASN A O 1
ATOM 2273 N N . ALA A 1 297 ? 18.926 -17.963 1.146 1.00 82.88 297 ALA A N 1
ATOM 2274 C CA . ALA A 1 297 ? 18.800 -18.428 2.527 1.00 82.88 297 ALA A CA 1
ATOM 2275 C C . ALA A 1 297 ? 18.854 -17.290 3.562 1.00 82.88 297 ALA A C 1
ATOM 2277 O O . ALA A 1 297 ? 18.090 -17.306 4.529 1.00 82.88 297 ALA A O 1
ATOM 2278 N N . THR A 1 298 ? 19.705 -16.276 3.358 1.00 80.69 298 THR A N 1
ATOM 2279 C CA . THR A 1 298 ? 19.802 -15.147 4.297 1.00 80.69 298 THR A CA 1
ATOM 2280 C C . THR A 1 298 ? 18.527 -14.316 4.266 1.00 80.69 298 THR A C 1
ATOM 2282 O O . THR A 1 298 ? 17.959 -14.015 5.313 1.00 80.69 298 THR A O 1
ATOM 2285 N N . THR A 1 299 ? 18.018 -14.006 3.076 1.00 80.25 299 THR A N 1
ATOM 2286 C CA . THR A 1 299 ? 16.739 -13.317 2.884 1.00 80.25 299 THR A CA 1
ATOM 2287 C C . THR A 1 299 ? 15.576 -14.094 3.501 1.00 80.25 299 THR A C 1
ATOM 2289 O O . THR A 1 299 ? 14.752 -13.508 4.200 1.00 80.25 299 THR A O 1
ATOM 2292 N N . ALA A 1 300 ? 15.523 -15.411 3.287 1.00 83.25 300 ALA A N 1
ATOM 2293 C CA . ALA A 1 300 ? 14.482 -16.262 3.847 1.00 83.25 300 ALA A CA 1
ATOM 2294 C C . ALA A 1 300 ? 14.489 -16.230 5.384 1.00 83.25 300 ALA A C 1
ATOM 2296 O O . ALA A 1 300 ? 13.436 -16.044 5.991 1.00 83.25 300 ALA A O 1
ATOM 2297 N N . LEU A 1 301 ? 15.664 -16.329 6.020 1.00 86.00 301 LEU A N 1
ATOM 2298 C CA . LEU A 1 301 ? 15.801 -16.219 7.477 1.00 86.00 301 LEU A CA 1
ATOM 2299 C C . LEU A 1 301 ? 15.266 -14.878 7.991 1.00 86.00 301 LEU A C 1
ATOM 2301 O O . LEU A 1 301 ? 14.496 -14.837 8.946 1.00 86.00 301 LEU A O 1
ATOM 2305 N N . HIS A 1 302 ? 15.624 -13.785 7.325 1.00 83.19 302 HIS A N 1
ATOM 2306 C CA . HIS A 1 302 ? 15.187 -12.437 7.678 1.00 83.19 302 HIS A CA 1
ATOM 2307 C C . HIS A 1 302 ? 13.660 -12.253 7.557 1.00 83.19 302 HIS A C 1
ATOM 2309 O O . HIS A 1 302 ? 13.030 -11.617 8.402 1.00 83.19 302 HIS A O 1
ATOM 2315 N N . ILE A 1 303 ? 13.035 -12.872 6.556 1.00 83.56 303 ILE A N 1
ATOM 2316 C CA . ILE A 1 303 ? 11.573 -12.896 6.410 1.00 83.56 303 ILE A CA 1
ATOM 2317 C C . ILE A 1 303 ? 10.922 -13.699 7.529 1.00 83.56 303 ILE A C 1
ATOM 2319 O O . ILE A 1 303 ? 9.933 -13.251 8.107 1.00 83.56 303 ILE A O 1
ATOM 2323 N N . TRP A 1 304 ? 11.478 -14.861 7.872 1.00 84.75 304 TRP A N 1
ATOM 2324 C CA . TRP A 1 304 ? 10.980 -15.656 8.991 1.00 84.75 304 TRP A CA 1
ATOM 2325 C C . TRP A 1 304 ? 11.108 -14.916 10.320 1.00 84.75 304 TRP A C 1
ATOM 2327 O O . TRP A 1 304 ? 10.178 -14.971 11.121 1.00 84.75 304 TRP A O 1
ATOM 2337 N N . LEU A 1 305 ? 12.190 -14.161 10.533 1.00 85.94 305 LEU A N 1
ATOM 2338 C CA . LEU A 1 305 ? 12.337 -13.286 11.698 1.00 85.94 305 LEU A CA 1
ATOM 2339 C C . LEU A 1 305 ? 11.269 -12.187 11.728 1.00 85.94 305 LEU A C 1
ATOM 234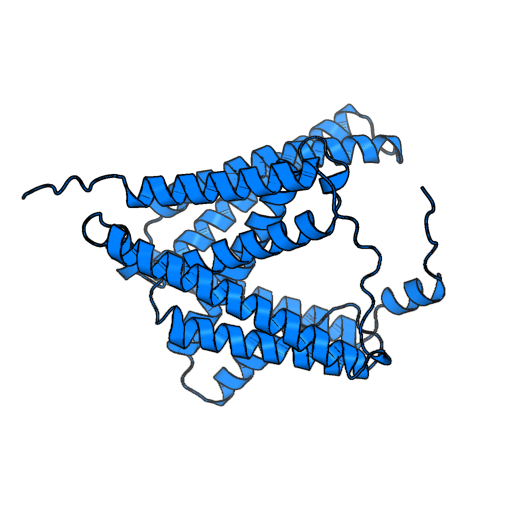1 O O . LEU A 1 305 ? 10.680 -11.948 12.778 1.00 85.94 305 LEU A O 1
ATOM 2345 N N . LEU A 1 306 ? 10.975 -11.551 10.590 1.00 82.00 306 LEU A N 1
ATOM 2346 C CA . LEU A 1 306 ? 9.914 -10.546 10.482 1.00 82.00 306 LEU A CA 1
ATOM 2347 C C . LEU A 1 306 ? 8.534 -11.150 10.810 1.00 82.00 306 LEU A C 1
ATOM 2349 O O . LEU A 1 306 ? 7.780 -10.584 11.601 1.00 82.00 306 LEU A O 1
ATOM 2353 N N . ILE A 1 307 ? 8.218 -12.322 10.248 1.00 83.88 307 ILE A N 1
ATOM 2354 C CA . ILE A 1 307 ? 6.971 -13.050 10.530 1.00 83.88 307 ILE A CA 1
ATOM 2355 C C . ILE A 1 307 ? 6.899 -13.430 12.012 1.00 83.88 307 ILE A C 1
ATOM 2357 O O . ILE A 1 307 ? 5.872 -13.201 12.650 1.00 83.88 307 ILE A O 1
ATOM 2361 N N . ALA A 1 308 ? 7.984 -13.967 12.575 1.00 85.19 308 ALA A N 1
ATOM 2362 C CA . ALA A 1 308 ? 8.064 -14.339 13.982 1.00 85.19 308 ALA A CA 1
ATOM 2363 C C . ALA A 1 308 ? 7.875 -13.122 14.893 1.00 85.19 308 ALA A C 1
ATOM 2365 O O . ALA A 1 308 ? 7.124 -13.200 15.859 1.00 85.19 308 ALA A O 1
ATOM 2366 N N . PHE A 1 309 ? 8.480 -11.981 14.560 1.00 84.25 309 PHE A N 1
ATOM 2367 C CA . PHE A 1 309 ? 8.318 -10.737 15.308 1.00 84.25 309 PHE A CA 1
ATOM 2368 C C . PHE A 1 309 ? 6.858 -10.267 15.325 1.00 84.25 309 PHE A C 1
ATOM 2370 O O . PHE A 1 309 ? 6.320 -9.964 16.391 1.00 84.25 309 PHE A O 1
ATOM 2377 N N . VAL A 1 310 ? 6.182 -10.273 14.170 1.00 81.31 310 VAL A N 1
ATOM 2378 C CA . VAL A 1 310 ? 4.752 -9.928 14.085 1.00 81.31 310 VAL A CA 1
ATOM 2379 C C . VAL A 1 310 ? 3.896 -10.934 14.860 1.00 81.31 310 VAL A C 1
ATOM 2381 O O . VAL A 1 310 ? 3.005 -10.530 15.608 1.00 81.31 310 VAL A O 1
ATOM 2384 N N . ALA A 1 311 ? 4.185 -12.231 14.739 1.00 83.06 311 ALA A N 1
ATOM 2385 C CA . ALA A 1 311 ? 3.464 -13.289 15.442 1.00 83.06 311 ALA A CA 1
ATOM 2386 C C . ALA A 1 311 ? 3.638 -13.204 16.968 1.00 83.06 311 ALA A C 1
ATOM 2388 O O . ALA A 1 311 ? 2.662 -13.364 17.699 1.00 83.06 311 ALA A O 1
ATOM 2389 N N . ILE A 1 312 ? 4.847 -12.903 17.452 1.00 84.44 312 ILE A N 1
ATOM 2390 C CA . ILE A 1 312 ? 5.141 -12.681 18.874 1.00 84.44 312 ILE A CA 1
ATOM 2391 C C . ILE A 1 312 ? 4.433 -11.420 19.371 1.00 84.44 312 ILE A C 1
ATOM 2393 O O . ILE A 1 312 ? 3.785 -11.452 20.412 1.00 84.44 312 ILE A O 1
ATOM 2397 N N . GLY A 1 313 ? 4.496 -10.311 18.630 1.00 81.00 313 GLY A N 1
ATOM 2398 C CA . GLY A 1 313 ? 3.781 -9.088 19.001 1.00 81.00 313 GLY A CA 1
ATOM 2399 C C . GLY A 1 313 ? 2.270 -9.317 19.117 1.00 81.00 313 GLY A C 1
ATOM 2400 O O . GLY A 1 313 ? 1.632 -8.867 20.071 1.00 81.00 313 GLY A O 1
ATOM 2401 N N . PHE A 1 314 ? 1.706 -10.083 18.183 1.00 79.50 314 PHE A N 1
ATOM 2402 C CA . PHE A 1 314 ? 0.296 -10.448 18.184 1.00 79.50 314 PHE A CA 1
ATOM 2403 C C . PHE A 1 314 ? -0.074 -11.405 19.328 1.00 79.50 314 PHE A C 1
ATOM 2405 O O . PHE A 1 314 ? -1.089 -11.203 19.998 1.00 79.50 314 PHE A O 1
ATOM 2412 N N . SER A 1 315 ? 0.754 -12.419 19.599 1.00 79.06 315 SER A N 1
ATOM 2413 C CA . SER A 1 315 ? 0.523 -13.362 20.696 1.00 79.06 315 SER A CA 1
ATOM 2414 C C . SER A 1 315 ? 0.655 -12.683 22.059 1.00 79.06 315 SER A C 1
ATOM 2416 O O . SER A 1 315 ? -0.198 -12.884 22.920 1.00 79.06 315 SER A O 1
ATOM 2418 N N . LEU A 1 316 ? 1.633 -11.793 22.242 1.00 80.81 316 LEU A N 1
ATOM 2419 C CA . LEU A 1 316 ? 1.752 -10.964 23.441 1.00 80.81 316 LEU A CA 1
ATOM 2420 C C . LEU A 1 316 ? 0.514 -10.082 23.628 1.00 80.81 316 LEU A C 1
ATOM 2422 O O . LEU A 1 316 ? -0.037 -10.027 24.725 1.00 80.81 316 LEU A O 1
ATOM 2426 N N . TRP A 1 317 ? 0.017 -9.442 22.567 1.00 77.06 317 TRP A N 1
ATOM 2427 C CA . TRP A 1 317 ? -1.208 -8.641 22.644 1.00 77.06 317 TRP A CA 1
ATOM 2428 C C . TRP A 1 317 ? -2.437 -9.465 23.063 1.00 77.06 317 TRP A C 1
ATOM 2430 O O . TRP A 1 317 ? -3.249 -8.994 23.867 1.00 77.06 317 TRP A O 1
ATOM 2440 N N . LEU A 1 318 ? -2.545 -10.702 22.571 1.00 74.19 318 LEU A N 1
ATOM 2441 C CA . LEU A 1 318 ? -3.588 -11.656 22.954 1.00 74.19 318 LEU A CA 1
ATOM 2442 C C . LEU A 1 318 ? -3.467 -12.139 24.407 1.00 74.19 318 LEU A C 1
ATOM 2444 O O . LEU A 1 318 ? -4.487 -12.361 25.061 1.00 74.19 318 LEU A O 1
ATOM 2448 N N . LEU A 1 319 ? -2.238 -12.330 24.896 1.00 72.19 319 LEU A N 1
ATOM 2449 C CA . LEU A 1 319 ? -1.949 -12.958 26.187 1.00 72.19 319 LEU A CA 1
ATOM 2450 C C . LEU A 1 319 ? -1.875 -11.970 27.357 1.00 72.19 319 LEU A C 1
ATOM 2452 O O . LEU A 1 319 ? -2.035 -12.401 28.496 1.00 72.19 319 LEU A O 1
ATOM 2456 N N . ILE A 1 320 ? -1.662 -10.667 27.121 1.00 72.12 320 ILE A N 1
ATOM 2457 C CA . ILE A 1 320 ? -1.617 -9.669 28.202 1.00 72.12 320 ILE A CA 1
ATOM 2458 C C . ILE A 1 320 ? -2.992 -9.596 28.892 1.00 72.12 320 ILE A C 1
ATOM 2460 O O . ILE A 1 320 ? -3.956 -9.098 28.289 1.00 72.12 320 ILE A O 1
ATOM 2464 N N . PRO A 1 321 ? -3.101 -10.026 30.167 1.00 57.56 321 PRO A N 1
ATOM 2465 C CA . PRO A 1 321 ? -4.370 -10.046 30.868 1.00 57.56 321 PRO A CA 1
ATOM 2466 C C . PRO A 1 321 ? -4.892 -8.625 31.051 1.00 57.56 321 PRO A C 1
ATOM 2468 O O . PRO A 1 321 ? -4.168 -7.677 31.375 1.00 57.56 321 PRO A O 1
ATOM 2471 N N . GLY A 1 322 ? -6.195 -8.471 30.858 1.00 56.97 322 GLY A N 1
ATOM 2472 C CA . GLY A 1 322 ? -6.876 -7.247 31.223 1.00 56.97 322 GLY A CA 1
ATOM 2473 C C . GLY A 1 322 ? -6.825 -7.016 32.710 1.00 56.97 322 GLY A C 1
ATOM 2474 O O . GLY A 1 322 ? -7.466 -7.752 33.451 1.00 56.97 322 GLY A O 1
ATOM 2475 N N . ARG A 1 323 ? -6.171 -5.940 33.155 1.00 52.47 323 ARG A N 1
ATOM 2476 C CA . ARG A 1 323 ? -6.534 -5.351 34.445 1.00 52.47 323 ARG A CA 1
ATOM 2477 C C . ARG A 1 323 ? -7.956 -4.812 34.317 1.00 52.47 323 ARG A C 1
ATOM 2479 O O . ARG A 1 323 ? -8.165 -3.687 33.871 1.00 52.47 323 ARG A O 1
ATOM 2486 N N . ILE A 1 324 ? -8.931 -5.643 34.668 1.00 47.78 324 ILE A N 1
ATOM 2487 C CA . ILE A 1 324 ? -10.297 -5.207 34.935 1.00 47.78 324 ILE A CA 1
ATOM 2488 C C . ILE A 1 324 ? -10.188 -4.314 36.172 1.00 47.78 324 ILE A C 1
ATOM 2490 O O . ILE A 1 324 ? -10.043 -4.810 37.288 1.00 47.78 324 ILE A O 1
ATOM 2494 N N . ARG A 1 325 ? -10.192 -2.988 35.990 1.00 44.59 325 ARG A N 1
ATOM 2495 C CA . ARG A 1 325 ? -10.517 -2.092 37.102 1.00 44.59 325 ARG A CA 1
ATOM 2496 C C . ARG A 1 325 ? -11.978 -2.373 37.435 1.00 44.59 325 ARG A C 1
ATOM 2498 O O . ARG A 1 325 ? -12.857 -1.975 36.680 1.00 44.59 325 ARG A O 1
ATOM 2505 N N . ARG A 1 326 ? -12.209 -3.122 38.515 1.00 39.34 326 ARG A N 1
ATOM 2506 C CA . ARG A 1 326 ? -13.503 -3.147 39.195 1.00 39.34 326 ARG A CA 1
ATOM 2507 C C . ARG A 1 326 ? -13.710 -1.734 39.746 1.00 39.34 326 ARG A C 1
ATOM 2509 O O . ARG A 1 326 ? -12.964 -1.326 40.632 1.00 39.34 326 ARG A O 1
ATOM 2516 N N . THR A 1 327 ? -14.602 -0.978 39.121 1.00 45.09 327 THR A N 1
ATOM 2517 C CA . THR A 1 327 ? -15.253 0.194 39.720 1.00 45.09 327 THR A CA 1
ATOM 2518 C C . THR A 1 327 ? -16.590 -0.256 40.253 1.00 45.09 327 THR A C 1
ATOM 2520 O O . THR A 1 327 ? -17.27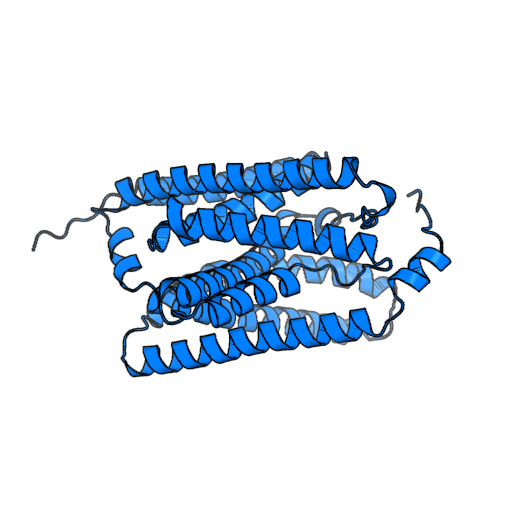0 -0.964 39.473 1.00 45.09 327 THR A O 1
#

pLDDT: mean 81.74, std 9.61, range [34.03, 94.62]